Protein AF-0000000084923700 (afdb_homodimer)

Sequence (302 aa):
MARVQIDLPDKFIYSTKLQVRIGDVAAGFHMGNHMLISYLNEALLLFFREAGVIGMFGTKMNLIDADLAVIYKTEAAHGDMLRVDLGIIPSGIYGFDAFYRVTNERTGEEIAIAKMAMLFFDYEQRQISPVPEAFTVALPKIYNRAIPSTEMARVQIDLPDKFIYSTKLQVRIGDVAAGFHMGNHMLISYLNEALLLFFREAGVIGMFGTKMNLIDADLAVIYKTEAAHGDMLRVDLGIIPSGIYGFDAFYRVTNERTGEEIAIAKMAMLFFDYEQRQISPVPEAFTVALPKIYNRAIPSTE

Structure (mmCIF, N/CA/C/O backbone):
data_AF-0000000084923700-model_v1
#
loop_
_entity.id
_entity.type
_entity.pdbx_description
1 polymer 'Acyl-CoA thioesterase'
#
loop_
_atom_site.group_PDB
_atom_site.id
_atom_site.type_symbol
_atom_site.label_atom_id
_atom_site.label_alt_id
_atom_site.label_comp_id
_atom_site.label_asym_id
_atom_site.label_entity_id
_atom_site.label_seq_id
_atom_site.pdbx_PDB_ins_code
_atom_site.Cartn_x
_atom_site.Cartn_y
_atom_site.Cartn_z
_atom_site.occupancy
_atom_site.B_iso_or_equiv
_atom_site.auth_seq_id
_atom_site.auth_comp_id
_atom_site.auth_asym_id
_atom_site.auth_atom_id
_atom_site.pdbx_PDB_model_num
ATOM 1 N N . MET A 1 1 ? 2.164 3.385 18.953 1 66.19 1 MET A N 1
ATOM 2 C CA . MET A 1 1 ? 1.482 2.229 18.375 1 66.19 1 MET A CA 1
ATOM 3 C C . MET A 1 1 ? 2.475 1.303 17.688 1 66.19 1 MET A C 1
ATOM 5 O O . MET A 1 1 ? 3.547 1.739 17.266 1 66.19 1 MET A O 1
ATOM 9 N N . ALA A 1 2 ? 2.068 0.105 17.672 1 77.81 2 ALA A N 1
ATOM 10 C CA . ALA A 1 2 ? 3.068 -0.885 17.266 1 77.81 2 ALA A CA 1
ATOM 11 C C . ALA A 1 2 ? 3.457 -0.72 15.805 1 77.81 2 ALA A C 1
ATOM 13 O O . ALA A 1 2 ? 2.615 -0.387 14.969 1 77.81 2 ALA A O 1
ATOM 14 N N . ARG A 1 3 ? 4.738 -0.783 15.562 1 90.31 3 ARG A N 1
ATOM 15 C CA . ARG A 1 3 ? 5.297 -0.81 14.211 1 90.31 3 ARG A CA 1
ATOM 16 C C . ARG A 1 3 ? 4.922 -2.1 13.492 1 90.31 3 ARG A C 1
ATOM 18 O O . ARG A 1 3 ? 4.711 -3.135 14.125 1 90.31 3 ARG A O 1
ATOM 25 N N . VAL A 1 4 ? 4.805 -1.984 12.172 1 95.62 4 VAL A N 1
ATOM 26 C CA . VAL A 1 4 ? 4.535 -3.148 11.336 1 95.62 4 VAL A CA 1
ATOM 27 C C . VAL A 1 4 ? 5.68 -4.152 11.469 1 95.62 4 VAL A C 1
ATOM 29 O O . VAL A 1 4 ? 6.852 -3.771 11.469 1 95.62 4 VAL A O 1
ATOM 32 N N . GLN A 1 5 ? 5.336 -5.336 11.641 1 96 5 GLN A N 1
ATOM 33 C CA . GLN A 1 5 ? 6.312 -6.418 11.664 1 96 5 GLN A CA 1
ATOM 34 C C . GLN A 1 5 ? 6.043 -7.426 10.547 1 96 5 GLN A C 1
ATOM 36 O O . GLN A 1 5 ? 4.895 -7.816 10.32 1 96 5 GLN A O 1
ATOM 41 N N . ILE A 1 6 ? 7.086 -7.773 9.875 1 97.56 6 ILE A N 1
ATOM 42 C CA . ILE A 1 6 ? 7.004 -8.766 8.805 1 97.56 6 ILE A CA 1
ATOM 43 C C . ILE A 1 6 ? 8.117 -9.797 8.977 1 97.56 6 ILE A C 1
ATOM 45 O O . ILE A 1 6 ? 9.297 -9.453 8.977 1 97.56 6 ILE A O 1
ATOM 49 N N . ASP A 1 7 ? 7.738 -11 9.125 1 97 7 ASP A N 1
ATOM 50 C CA . ASP A 1 7 ? 8.703 -12.094 9.125 1 97 7 ASP A CA 1
ATOM 51 C C . ASP A 1 7 ? 8.805 -12.727 7.738 1 97 7 ASP A C 1
ATOM 53 O O . ASP A 1 7 ? 7.949 -13.516 7.34 1 97 7 ASP A O 1
ATOM 57 N N . LEU A 1 8 ? 9.898 -12.445 7.062 1 97.38 8 LEU A N 1
ATOM 58 C CA . LEU A 1 8 ? 10.094 -12.969 5.711 1 97.38 8 LEU A CA 1
ATOM 59 C C . LEU A 1 8 ? 10.391 -14.469 5.746 1 97.38 8 LEU A C 1
ATOM 61 O O . LEU A 1 8 ? 10.992 -14.961 6.699 1 97.38 8 LEU A O 1
ATOM 65 N N . PRO A 1 9 ? 9.984 -15.148 4.691 1 94.56 9 PRO A N 1
ATOM 66 C CA . PRO A 1 9 ? 10.359 -16.562 4.617 1 94.56 9 PRO A CA 1
ATOM 67 C C . PRO A 1 9 ? 11.852 -16.766 4.363 1 94.56 9 PRO A C 1
ATOM 69 O O . PRO A 1 9 ? 12.531 -15.844 3.898 1 94.56 9 PRO A O 1
ATOM 72 N N . ASP A 1 10 ? 12.312 -17.938 4.625 1 91.56 10 ASP A N 1
ATOM 73 C CA . ASP A 1 10 ? 13.727 -18.25 4.453 1 91.56 10 ASP A CA 1
ATOM 74 C C . ASP A 1 10 ? 14.094 -18.328 2.975 1 91.56 10 ASP A C 1
ATOM 76 O O . ASP A 1 10 ? 15.242 -18.078 2.605 1 91.56 10 ASP A O 1
ATOM 80 N N . LYS A 1 11 ? 13.07 -18.719 2.277 1 89.38 11 LYS A N 1
ATOM 81 C CA . LYS A 1 11 ? 13.352 -18.906 0.856 1 89.38 11 LYS A CA 1
ATOM 82 C C . LYS A 1 11 ? 12.352 -18.125 -0.003 1 89.38 11 LYS A C 1
ATOM 84 O O . LYS A 1 11 ? 11.164 -18.094 0.307 1 89.38 11 LYS A O 1
ATOM 89 N N . PHE A 1 12 ? 12.922 -17.562 -1.054 1 94.94 12 PHE A N 1
ATOM 90 C CA . PHE A 1 12 ? 12.117 -16.953 -2.102 1 94.94 12 PHE A CA 1
ATOM 91 C C . PHE A 1 12 ? 12.062 -17.844 -3.338 1 94.94 12 PHE A C 1
ATOM 93 O O . PHE A 1 12 ? 13.055 -18.469 -3.699 1 94.94 12 PHE A O 1
ATOM 100 N N . ILE A 1 13 ? 10.953 -17.812 -4.027 1 92.38 13 ILE A N 1
ATOM 101 C CA . ILE A 1 13 ? 10.734 -18.812 -5.07 1 92.38 13 ILE A CA 1
ATOM 102 C C . ILE A 1 13 ? 10.852 -18.156 -6.441 1 92.38 13 ILE A C 1
ATOM 104 O O . ILE A 1 13 ? 10.891 -18.844 -7.465 1 92.38 13 ILE A O 1
ATOM 108 N N . TYR A 1 14 ? 10.852 -16.953 -6.496 1 93.94 14 TYR A N 1
ATOM 109 C CA . TYR A 1 14 ? 10.883 -16.219 -7.754 1 93.94 14 TYR A CA 1
ATOM 110 C C . TYR A 1 14 ? 11.562 -14.859 -7.578 1 93.94 14 TYR A C 1
ATOM 112 O O . TYR A 1 14 ? 11.516 -14.273 -6.496 1 93.94 14 TYR A O 1
ATOM 120 N N . SER A 1 15 ? 12.219 -14.406 -8.602 1 96.88 15 SER A N 1
ATOM 121 C CA . SER A 1 15 ? 12.805 -13.07 -8.633 1 96.88 15 SER A CA 1
ATOM 122 C C . SER A 1 15 ? 12.672 -12.438 -10.016 1 96.88 15 SER A C 1
ATOM 124 O O . SER A 1 15 ? 12.766 -13.125 -11.031 1 96.88 15 SER A O 1
ATOM 126 N N . THR A 1 16 ? 12.461 -11.195 -10.023 1 97.94 16 THR A N 1
ATOM 127 C CA . THR A 1 16 ? 12.438 -10.445 -11.266 1 97.94 16 THR A CA 1
ATOM 128 C C . THR A 1 16 ? 13.023 -9.047 -11.07 1 97.94 16 THR A C 1
ATOM 130 O O . THR A 1 16 ? 13.227 -8.609 -9.938 1 97.94 16 THR A O 1
ATOM 133 N N . LYS A 1 17 ? 13.336 -8.406 -12.172 1 98.69 17 LYS A N 1
ATOM 134 C CA . LYS A 1 17 ? 13.883 -7.055 -12.133 1 98.69 17 LYS A CA 1
ATOM 135 C C . LYS A 1 17 ? 12.961 -6.07 -12.852 1 98.69 17 LYS A C 1
ATOM 137 O O . LYS A 1 17 ? 12.445 -6.367 -13.93 1 98.69 17 LYS A O 1
ATOM 142 N N . LEU A 1 18 ? 12.766 -4.957 -12.195 1 98.81 18 LEU A N 1
ATOM 143 C CA . LEU A 1 18 ? 11.906 -3.906 -12.734 1 98.81 18 LEU A CA 1
ATOM 144 C C . LEU A 1 18 ? 12.609 -2.555 -12.68 1 98.81 18 LEU A C 1
ATOM 146 O O . LEU A 1 18 ? 13.133 -2.16 -11.633 1 98.81 18 LEU A O 1
ATOM 150 N N . GLN A 1 19 ? 12.586 -1.808 -13.75 1 98.62 19 GLN A N 1
ATOM 151 C CA . GLN A 1 19 ? 13.211 -0.489 -13.805 1 98.62 19 GLN A CA 1
ATOM 152 C C . GLN A 1 19 ? 12.219 0.603 -13.406 1 98.62 19 GLN A C 1
ATOM 154 O O . GLN A 1 19 ? 11.078 0.622 -13.883 1 98.62 19 GLN A O 1
ATOM 159 N N . VAL A 1 20 ? 12.711 1.47 -12.539 1 98.75 20 VAL A N 1
ATOM 160 C CA . VAL A 1 20 ? 11.891 2.619 -12.156 1 98.75 20 VAL A CA 1
ATOM 161 C C . VAL A 1 20 ? 11.828 3.609 -13.32 1 98.75 20 VAL A C 1
ATOM 163 O O . VAL A 1 20 ? 12.852 4.121 -13.766 1 98.75 20 VAL A O 1
ATOM 166 N N . ARG A 1 21 ? 10.648 3.963 -13.742 1 97.81 21 ARG A N 1
ATOM 167 C CA . ARG A 1 21 ? 10.438 4.809 -14.914 1 97.81 21 ARG A CA 1
ATOM 168 C C . ARG A 1 21 ? 10.055 6.227 -14.5 1 97.81 21 ARG A C 1
ATOM 170 O O . ARG A 1 21 ? 9.789 6.488 -13.328 1 97.81 21 ARG A O 1
ATOM 177 N N . ILE A 1 22 ? 10.016 7.109 -15.406 1 97 22 ILE A N 1
ATOM 178 C CA . ILE A 1 22 ? 9.75 8.516 -15.125 1 97 22 ILE A CA 1
ATOM 179 C C . ILE A 1 22 ? 8.312 8.688 -14.625 1 97 22 ILE A C 1
ATOM 181 O O . ILE A 1 22 ? 8.039 9.555 -13.797 1 97 22 ILE A O 1
ATOM 185 N N . GLY A 1 23 ? 7.41 7.816 -15.055 1 95.44 23 GLY A N 1
ATOM 186 C CA . GLY A 1 23 ? 6.023 7.871 -14.609 1 95.44 23 GLY A CA 1
ATOM 187 C C . GLY A 1 23 ? 5.828 7.34 -13.195 1 95.44 23 GLY A C 1
ATOM 188 O O . GLY A 1 23 ? 4.762 7.512 -12.609 1 95.44 23 GLY A O 1
ATOM 189 N N . ASP A 1 24 ? 6.879 6.738 -12.633 1 96.44 24 ASP A N 1
ATOM 190 C CA . ASP A 1 24 ? 6.797 6.102 -11.32 1 96.44 24 ASP A CA 1
ATOM 191 C C . ASP A 1 24 ? 7.285 7.039 -10.219 1 96.44 24 ASP A C 1
ATOM 193 O O . ASP A 1 24 ? 7.266 6.684 -9.039 1 96.44 24 ASP A O 1
ATOM 197 N N . VAL A 1 25 ? 7.816 8.195 -10.617 1 95.44 25 VAL A N 1
ATOM 198 C CA . VAL A 1 25 ? 8.438 9.07 -9.625 1 95.44 25 VAL A CA 1
ATOM 199 C C . VAL A 1 25 ? 7.715 10.414 -9.602 1 95.44 25 VAL A C 1
ATOM 201 O O . VAL A 1 25 ? 6.895 10.703 -10.477 1 95.44 25 VAL A O 1
ATOM 204 N N . ALA A 1 26 ? 7.898 11.102 -8.469 1 85.75 26 ALA A N 1
ATOM 205 C CA . ALA A 1 26 ? 7.359 12.445 -8.297 1 85.75 26 ALA A CA 1
ATOM 206 C C . ALA A 1 26 ? 8.469 13.5 -8.406 1 85.75 26 ALA A C 1
ATOM 208 O O . ALA A 1 26 ? 9.539 13.227 -8.945 1 85.75 26 ALA A O 1
ATOM 209 N N . ALA A 1 27 ? 7.887 14.742 -7.961 1 79.06 27 ALA A N 1
ATOM 210 C CA . ALA A 1 27 ? 8.883 15.805 -7.863 1 79.06 27 ALA A CA 1
ATOM 211 C C . ALA A 1 27 ? 10.047 15.391 -6.977 1 79.06 27 ALA A C 1
ATOM 213 O O . ALA A 1 27 ? 9.844 14.812 -5.902 1 79.06 27 ALA A O 1
ATOM 214 N N . GLY A 1 28 ? 11.25 15.461 -7.336 1 83.38 28 GLY A N 1
ATOM 215 C CA . GLY A 1 28 ? 12.445 15.023 -6.629 1 83.38 28 GLY A CA 1
ATOM 216 C C . GLY A 1 28 ? 12.992 13.703 -7.141 1 83.38 28 GLY A C 1
ATOM 217 O O . GLY A 1 28 ? 14.055 13.258 -6.711 1 83.38 28 GLY A O 1
ATOM 218 N N . PHE A 1 29 ? 12.164 12.984 -7.926 1 88.75 29 PHE A N 1
ATOM 219 C CA . PHE A 1 29 ? 12.594 11.812 -8.688 1 88.75 29 PHE A CA 1
ATOM 220 C C . PHE A 1 29 ? 12.656 10.578 -7.789 1 88.75 29 PHE A C 1
ATOM 222 O O . PHE A 1 29 ? 13.43 9.656 -8.047 1 88.75 29 PHE A O 1
ATOM 229 N N . HIS A 1 30 ? 11.898 10.617 -6.688 1 92.94 30 HIS A N 1
ATOM 230 C CA . HIS A 1 30 ? 11.781 9.445 -5.82 1 92.94 30 HIS A CA 1
ATOM 231 C C . HIS A 1 30 ? 10.453 8.734 -6.031 1 92.94 30 HIS A C 1
ATOM 233 O O . HIS A 1 30 ? 9.422 9.383 -6.254 1 92.94 30 HIS A O 1
ATOM 239 N N . MET A 1 31 ? 10.516 7.445 -5.938 1 96.25 31 MET A N 1
ATOM 240 C CA . MET A 1 31 ? 9.328 6.621 -6.148 1 96.25 31 MET A CA 1
ATOM 241 C C . MET A 1 31 ? 8.344 6.777 -5 1 96.25 31 MET A C 1
ATOM 243 O O . MET A 1 31 ? 8.734 6.75 -3.83 1 96.25 31 MET A O 1
ATOM 247 N N . GLY A 1 32 ? 7.09 6.957 -5.348 1 94.5 32 GLY A N 1
ATOM 248 C CA . GLY A 1 32 ? 6.059 7.027 -4.324 1 94.5 32 GLY A CA 1
ATOM 249 C C . GLY A 1 32 ? 5.746 5.68 -3.699 1 94.5 32 GLY A C 1
ATOM 250 O O . GLY A 1 32 ? 5.961 4.637 -4.32 1 94.5 32 GLY A O 1
ATOM 251 N N . ASN A 1 33 ? 5.207 5.785 -2.461 1 96.69 33 ASN A N 1
ATOM 252 C CA . ASN A 1 33 ? 4.906 4.543 -1.756 1 96.69 33 ASN A CA 1
ATOM 253 C C . ASN A 1 33 ? 3.855 3.721 -2.496 1 96.69 33 ASN A C 1
ATOM 255 O O . ASN A 1 33 ? 3.908 2.49 -2.492 1 96.69 33 ASN A O 1
ATOM 259 N N . HIS A 1 34 ? 2.891 4.355 -3.133 1 97.81 34 HIS A N 1
ATOM 260 C CA . HIS A 1 34 ? 1.845 3.646 -3.861 1 97.81 34 HIS A CA 1
ATOM 261 C C . HIS A 1 34 ? 2.416 2.914 -5.07 1 97.81 34 HIS A C 1
ATOM 263 O O . HIS A 1 34 ? 1.965 1.817 -5.41 1 97.81 34 HIS A O 1
ATOM 269 N N . MET A 1 35 ? 3.426 3.514 -5.68 1 97.88 35 MET A N 1
ATOM 270 C CA . MET A 1 35 ? 4.012 2.902 -6.871 1 97.88 35 MET A CA 1
ATOM 271 C C . MET A 1 35 ? 4.746 1.615 -6.516 1 97.88 35 MET A C 1
ATOM 273 O O . MET A 1 35 ? 4.777 0.673 -7.309 1 97.88 35 MET A O 1
ATOM 277 N N . LEU A 1 36 ? 5.367 1.581 -5.32 1 98.56 36 LEU A N 1
ATOM 278 C CA . LEU A 1 36 ? 5.996 0.34 -4.883 1 98.56 36 LEU A CA 1
ATOM 279 C C . LEU A 1 36 ? 4.996 -0.812 -4.898 1 98.56 36 LEU A C 1
ATOM 281 O O . LEU A 1 36 ? 5.328 -1.922 -5.32 1 98.56 36 LEU A O 1
ATOM 285 N N . ILE A 1 37 ? 3.764 -0.585 -4.461 1 98.75 37 ILE A N 1
ATOM 286 C CA . ILE A 1 37 ? 2.74 -1.624 -4.438 1 98.75 37 ILE A CA 1
ATOM 287 C C . ILE A 1 37 ? 2.459 -2.104 -5.859 1 98.75 37 ILE A C 1
ATOM 289 O O . ILE A 1 37 ? 2.262 -3.299 -6.09 1 98.75 37 ILE A O 1
ATOM 293 N N . SER A 1 38 ? 2.449 -1.175 -6.789 1 98.25 38 SER A N 1
ATOM 294 C CA . SER A 1 38 ? 2.283 -1.549 -8.188 1 98.25 38 SER A CA 1
ATOM 295 C C . SER A 1 38 ? 3.387 -2.498 -8.641 1 98.25 38 SER A C 1
ATOM 297 O O . SER A 1 38 ? 3.135 -3.436 -9.398 1 98.25 38 SER A O 1
ATOM 299 N N . TYR A 1 39 ? 4.555 -2.25 -8.195 1 98.81 39 TYR A N 1
ATOM 300 C CA . TYR A 1 39 ? 5.68 -3.104 -8.562 1 98.81 39 TYR A CA 1
ATOM 301 C C . TYR A 1 39 ? 5.531 -4.492 -7.953 1 98.81 39 TYR A C 1
ATOM 303 O O . TYR A 1 39 ? 5.871 -5.496 -8.594 1 98.81 39 TYR A O 1
ATOM 311 N N . LEU A 1 40 ? 5.043 -4.547 -6.73 1 98.88 40 LEU A N 1
ATOM 312 C CA . LEU A 1 40 ? 4.77 -5.844 -6.121 1 98.88 40 LEU A CA 1
ATOM 313 C C . LEU A 1 40 ? 3.744 -6.625 -6.941 1 98.88 40 LEU A C 1
ATOM 315 O O . LEU A 1 40 ? 3.939 -7.809 -7.223 1 98.88 40 LEU A O 1
ATOM 319 N N . ASN A 1 41 ? 2.729 -5.922 -7.34 1 98.12 41 ASN A N 1
ATOM 320 C CA . ASN A 1 41 ? 1.703 -6.551 -8.164 1 98.12 41 ASN A CA 1
ATOM 321 C C . ASN A 1 41 ? 2.279 -7.047 -9.492 1 98.12 41 ASN A C 1
ATOM 323 O O . ASN A 1 41 ? 1.958 -8.148 -9.938 1 98.12 41 ASN A O 1
ATOM 327 N N . GLU A 1 42 ? 3.086 -6.215 -10.094 1 98.19 42 GLU A N 1
ATOM 328 C CA . GLU A 1 42 ? 3.709 -6.59 -11.359 1 98.19 42 GLU A CA 1
ATOM 329 C C . GLU A 1 42 ? 4.566 -7.844 -11.203 1 98.19 42 GLU A C 1
ATOM 331 O O . GLU A 1 42 ? 4.508 -8.75 -12.039 1 98.19 42 GLU A O 1
ATOM 336 N N . ALA A 1 43 ? 5.328 -7.918 -10.156 1 98.31 43 ALA A N 1
ATOM 337 C CA . ALA A 1 43 ? 6.168 -9.086 -9.906 1 98.31 43 ALA A CA 1
ATOM 338 C C . ALA A 1 43 ? 5.324 -10.344 -9.734 1 98.31 43 ALA A C 1
ATOM 340 O O . ALA A 1 43 ? 5.672 -11.406 -10.258 1 98.31 43 ALA A O 1
ATOM 341 N N . LEU A 1 44 ? 4.238 -10.211 -9.016 1 97.12 44 LEU A N 1
ATOM 342 C CA . LEU A 1 44 ? 3.344 -11.352 -8.82 1 97.12 44 LEU A CA 1
ATOM 343 C C . LEU A 1 44 ? 2.75 -11.812 -10.148 1 97.12 44 LEU A C 1
ATOM 345 O O . LEU A 1 44 ? 2.695 -13.008 -10.422 1 97.12 44 LEU A O 1
ATOM 349 N N . LEU A 1 45 ? 2.311 -10.898 -10.953 1 95.88 45 LEU A N 1
ATOM 350 C CA . LEU A 1 45 ? 1.738 -11.227 -12.25 1 95.88 45 LEU A CA 1
ATOM 351 C C . LEU A 1 45 ? 2.766 -11.922 -13.141 1 95.88 45 LEU A C 1
ATOM 353 O O . LEU A 1 45 ? 2.451 -12.906 -13.805 1 95.88 45 LEU A O 1
ATOM 357 N N . LEU A 1 46 ? 3.971 -11.359 -13.164 1 95.69 46 LEU A N 1
ATOM 358 C CA . LEU A 1 46 ? 5.039 -11.977 -13.945 1 95.69 46 LEU A CA 1
ATOM 359 C C . LEU A 1 46 ? 5.309 -13.398 -13.469 1 95.69 46 LEU A C 1
ATOM 361 O O . LEU A 1 46 ? 5.504 -14.305 -14.289 1 95.69 46 LEU A O 1
ATOM 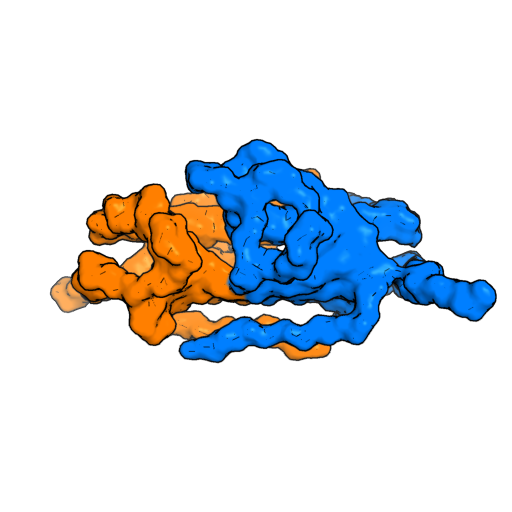365 N N . PHE A 1 47 ? 5.23 -13.555 -12.188 1 95.25 47 PHE A N 1
ATOM 366 C CA . PHE A 1 47 ? 5.383 -14.898 -11.641 1 95.25 47 PHE A CA 1
ATOM 367 C C . PHE A 1 47 ? 4.297 -15.828 -12.172 1 95.25 47 PHE A C 1
ATOM 369 O O . PHE A 1 47 ? 4.586 -16.922 -12.641 1 95.25 47 PHE A O 1
ATOM 376 N N . PHE A 1 48 ? 3.074 -15.391 -12.133 1 93.5 48 PHE A N 1
ATOM 377 C CA . PHE A 1 48 ? 1.959 -16.219 -12.586 1 93.5 48 PHE A CA 1
ATOM 378 C C . PHE A 1 48 ? 2.109 -16.562 -14.055 1 93.5 48 PHE A C 1
ATOM 380 O O . PHE A 1 48 ? 1.774 -17.672 -14.477 1 93.5 48 PHE A O 1
ATOM 387 N N . ARG A 1 49 ? 2.545 -15.648 -14.852 1 92.62 49 ARG A N 1
ATOM 388 C CA . ARG A 1 49 ? 2.766 -15.898 -16.281 1 92.62 49 ARG A CA 1
ATOM 389 C C . ARG A 1 49 ? 3.83 -16.969 -16.484 1 92.62 49 ARG A C 1
ATOM 391 O O . ARG A 1 49 ? 3.619 -17.922 -17.234 1 92.62 49 ARG A O 1
ATOM 398 N N . GLU A 1 50 ? 4.879 -16.797 -15.805 1 90.75 50 GLU A N 1
ATOM 399 C CA . GLU A 1 50 ? 5.996 -17.719 -15.977 1 90.75 5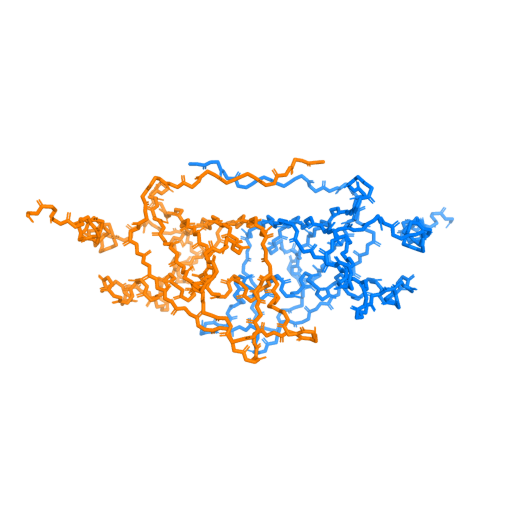0 GLU A CA 1
ATOM 400 C C . GLU A 1 50 ? 5.66 -19.109 -15.422 1 90.75 50 GLU A C 1
ATOM 402 O O . GLU A 1 50 ? 6.133 -20.125 -15.938 1 90.75 50 GLU A O 1
ATOM 407 N N . ALA A 1 51 ? 4.879 -19.125 -14.375 1 88.44 51 ALA A N 1
ATOM 408 C CA . ALA A 1 51 ? 4.469 -20.391 -13.758 1 88.44 51 ALA A CA 1
ATOM 409 C C . ALA A 1 51 ? 3.375 -21.062 -14.578 1 88.44 51 ALA A C 1
ATOM 411 O O . ALA A 1 51 ? 2.996 -22.203 -14.289 1 88.44 51 ALA A O 1
ATOM 412 N N . GLY A 1 52 ? 2.773 -20.328 -15.555 1 88.38 52 GLY A N 1
ATOM 413 C CA . GLY A 1 52 ? 1.779 -20.906 -16.438 1 88.38 52 GLY A CA 1
ATOM 414 C C . GLY A 1 52 ? 0.389 -20.953 -15.836 1 88.38 52 GLY A C 1
ATOM 415 O O . GLY A 1 52 ? -0.436 -21.781 -16.234 1 88.38 52 GLY A O 1
ATOM 416 N N . VAL A 1 53 ? 0.186 -20.109 -14.844 1 89.88 53 VAL A N 1
ATOM 417 C CA . VAL A 1 53 ? -1.11 -20.188 -14.18 1 89.88 53 VAL A CA 1
ATOM 418 C C . VAL A 1 53 ? -1.895 -18.891 -14.438 1 89.88 53 VAL A C 1
ATOM 420 O O . VAL A 1 53 ? -3.008 -18.734 -13.938 1 89.88 53 VAL A O 1
ATOM 423 N N . ILE A 1 54 ? -1.395 -18.047 -15.219 1 89.62 54 ILE A N 1
ATOM 424 C CA . ILE A 1 54 ? -2.006 -16.734 -15.461 1 89.62 54 ILE A CA 1
ATOM 425 C C . ILE A 1 54 ? -3.385 -16.938 -16.094 1 89.62 54 ILE A C 1
ATOM 427 O O . ILE A 1 54 ? -4.289 -16.125 -15.875 1 89.62 54 ILE A O 1
ATOM 431 N N . GLY A 1 55 ? -3.611 -17.984 -16.781 1 88.75 55 GLY A N 1
ATOM 432 C CA . GLY A 1 55 ? -4.863 -18.266 -17.469 1 88.75 55 GLY A CA 1
ATOM 433 C C . GLY A 1 55 ? -6.02 -18.531 -16.516 1 88.75 55 GLY A C 1
ATOM 434 O O . GLY A 1 55 ? -7.184 -18.484 -16.922 1 88.75 55 GLY A O 1
ATOM 435 N N . MET A 1 56 ? -5.734 -18.797 -15.281 1 87 56 MET A N 1
ATOM 436 C CA . MET A 1 56 ? -6.781 -19.047 -14.297 1 87 56 MET A CA 1
ATOM 437 C C . MET A 1 56 ? -7.496 -17.766 -13.906 1 87 56 MET A C 1
ATOM 439 O O . MET A 1 56 ? -8.602 -17.812 -13.367 1 87 56 MET A O 1
ATOM 443 N N . PHE A 1 57 ? -6.793 -16.688 -14.148 1 87.44 57 PHE A N 1
ATOM 444 C CA . PHE A 1 57 ? -7.344 -15.398 -13.75 1 87.44 57 PHE A CA 1
ATOM 445 C C . PHE A 1 57 ? -8.078 -14.742 -14.906 1 87.44 57 PHE A C 1
ATOM 447 O O . PHE A 1 57 ? -7.625 -14.805 -16.047 1 87.44 57 PHE A O 1
ATOM 454 N N . GLY A 1 58 ? -9.328 -14.227 -14.594 1 82.94 58 GLY A N 1
ATOM 455 C CA . GLY A 1 58 ? -10.141 -13.578 -15.609 1 82.94 58 GLY A CA 1
ATOM 456 C C . GLY A 1 58 ? -11.406 -12.953 -15.062 1 82.94 58 GLY A C 1
ATOM 457 O O . GLY A 1 58 ? -11.398 -12.398 -13.953 1 82.94 58 GLY A O 1
ATOM 458 N N . THR A 1 59 ? -12.445 -13.008 -15.859 1 76.88 59 THR A N 1
ATOM 459 C CA . THR A 1 59 ? -13.688 -12.328 -15.5 1 76.88 59 THR A CA 1
ATOM 460 C C . THR A 1 59 ? -14.414 -13.086 -14.398 1 76.88 59 THR A C 1
ATOM 462 O O . THR A 1 59 ? -15.117 -12.484 -13.586 1 76.88 59 THR A O 1
ATOM 465 N N . LYS A 1 60 ? -14.195 -14.336 -14.312 1 82.12 60 LYS A N 1
ATOM 466 C CA . LYS A 1 60 ? -14.938 -15.141 -13.344 1 82.12 60 LYS A CA 1
ATOM 467 C C . LYS A 1 60 ? -14.141 -15.305 -12.047 1 82.12 60 LYS A C 1
ATOM 469 O O . LYS A 1 60 ? -14.695 -15.164 -10.953 1 82.12 60 LYS A O 1
ATOM 474 N N . MET A 1 61 ? -12.836 -15.641 -12.164 1 86.75 61 MET A N 1
ATOM 475 C CA . MET A 1 61 ? -11.977 -15.898 -11.016 1 86.75 61 MET A CA 1
ATOM 476 C C . MET A 1 61 ? -10.766 -14.977 -11.023 1 86.75 61 MET A C 1
ATOM 478 O O . MET A 1 61 ? -10.055 -14.891 -12.031 1 86.75 61 MET A O 1
ATOM 482 N N . ASN A 1 62 ? -10.641 -14.273 -9.93 1 91.88 62 ASN A N 1
ATOM 483 C CA . ASN A 1 62 ? -9.461 -13.43 -9.734 1 91.88 62 ASN A CA 1
ATOM 484 C C . ASN A 1 62 ? -9.016 -13.43 -8.281 1 91.88 62 ASN A C 1
ATOM 486 O O . ASN A 1 62 ? -9.508 -14.219 -7.469 1 91.88 62 ASN A O 1
ATOM 490 N N . LEU A 1 63 ? -7.961 -12.742 -8.055 1 94.44 63 LEU A N 1
ATOM 491 C CA . LEU A 1 63 ? -7.465 -12.531 -6.695 1 94.44 63 LEU A CA 1
ATOM 492 C C . LEU A 1 63 ? -7.902 -11.172 -6.164 1 94.44 63 LEU A C 1
ATOM 494 O O . LEU A 1 63 ? -7.945 -10.188 -6.91 1 94.44 63 LEU A O 1
ATOM 498 N N . ILE A 1 64 ? -8.195 -11.156 -4.891 1 95.25 64 ILE A N 1
ATOM 499 C CA . ILE A 1 64 ? -8.406 -9.898 -4.188 1 95.25 64 ILE A CA 1
ATOM 500 C C . ILE A 1 64 ? -7.438 -9.789 -3.016 1 95.25 64 ILE A C 1
ATOM 502 O O . ILE A 1 64 ? -6.957 -10.805 -2.504 1 95.25 64 ILE A O 1
ATOM 506 N N . ASP A 1 65 ? -7.156 -8.57 -2.674 1 96.75 65 ASP A N 1
ATOM 507 C CA . ASP A 1 65 ? -6.262 -8.297 -1.552 1 96.75 65 ASP A CA 1
ATOM 508 C C . ASP A 1 65 ? -7.035 -8.203 -0.24 1 96.75 65 ASP A C 1
ATOM 510 O O . ASP A 1 65 ? -8 -7.445 -0.136 1 96.75 65 ASP A O 1
ATOM 514 N N . ALA A 1 66 ? -6.641 -9.016 0.724 1 97.81 66 ALA A N 1
ATOM 515 C CA . ALA A 1 66 ? -7.262 -8.938 2.045 1 97.81 66 ALA A CA 1
ATOM 516 C C . ALA A 1 66 ? -6.559 -7.898 2.916 1 97.81 66 ALA A C 1
ATOM 518 O O . ALA A 1 66 ? -7.211 -7.086 3.572 1 97.81 66 ALA A O 1
ATOM 519 N N . ASP A 1 67 ? -5.289 -7.988 2.939 1 98.5 67 ASP A N 1
ATOM 520 C CA . ASP A 1 67 ? -4.531 -6.988 3.689 1 98.5 67 ASP A CA 1
ATOM 521 C C . ASP A 1 67 ? -3.111 -6.859 3.146 1 98.5 67 ASP A C 1
ATOM 523 O O . ASP A 1 67 ? -2.686 -7.656 2.309 1 98.5 67 ASP A O 1
ATOM 527 N N . LEU A 1 68 ? -2.453 -5.82 3.543 1 98.75 68 LEU A N 1
ATOM 528 C CA . LEU A 1 68 ? -1.13 -5.438 3.061 1 98.75 68 LEU A CA 1
ATOM 529 C C . LEU A 1 68 ? -0.301 -4.82 4.18 1 98.75 68 LEU A C 1
ATOM 531 O O . LEU A 1 68 ? -0.797 -3.979 4.934 1 98.75 68 LEU A O 1
ATOM 535 N N . ALA A 1 69 ? 0.907 -5.293 4.328 1 98.81 69 ALA A N 1
ATOM 536 C CA . ALA A 1 69 ? 1.903 -4.688 5.207 1 98.81 69 ALA A CA 1
ATOM 537 C C . ALA A 1 69 ? 3.197 -4.395 4.453 1 98.81 69 ALA A C 1
ATOM 539 O O . ALA A 1 69 ? 3.693 -5.242 3.707 1 98.81 69 ALA A O 1
ATOM 540 N N . VAL A 1 70 ? 3.689 -3.227 4.645 1 98.81 70 VAL A N 1
ATOM 541 C CA . VAL A 1 70 ? 4.938 -2.826 4.004 1 98.81 70 VAL A CA 1
ATOM 542 C C . VAL A 1 70 ? 5.844 -2.137 5.023 1 98.81 70 VAL A C 1
ATOM 544 O O . VAL A 1 70 ? 5.379 -1.318 5.82 1 98.81 70 VAL A O 1
ATOM 547 N N . ILE A 1 71 ? 7.086 -2.473 5.027 1 98.81 71 ILE A N 1
ATOM 548 C CA . ILE A 1 71 ? 8.125 -1.698 5.691 1 98.81 71 ILE A CA 1
ATOM 549 C C . ILE A 1 71 ? 9.055 -1.076 4.648 1 98.81 71 ILE A C 1
ATOM 551 O O . ILE A 1 71 ? 9.727 -1.79 3.902 1 98.81 71 ILE A O 1
ATOM 555 N N . TYR A 1 72 ? 9 0.21 4.605 1 98.5 72 TYR A N 1
ATOM 556 C CA . TYR A 1 72 ? 9.891 0.937 3.707 1 98.5 72 TYR A CA 1
ATOM 557 C C . TYR A 1 72 ? 11.242 1.189 4.363 1 98.5 72 TYR A C 1
ATOM 559 O O . TYR A 1 72 ? 11.305 1.656 5.504 1 98.5 72 TYR A O 1
ATOM 567 N N . LYS A 1 73 ? 12.281 0.908 3.617 1 98.06 73 LYS A N 1
ATOM 568 C CA . LYS A 1 73 ? 13.617 0.988 4.211 1 98.06 73 LYS A CA 1
ATOM 569 C C . LYS A 1 73 ? 14.414 2.137 3.607 1 98.06 73 LYS A C 1
ATOM 571 O O . LYS A 1 73 ? 14.953 2.977 4.336 1 98.06 73 LYS A O 1
ATOM 576 N N . THR A 1 74 ? 14.578 2.113 2.322 1 96.5 74 THR A N 1
ATOM 577 C CA . THR A 1 74 ? 15.297 3.164 1.605 1 96.5 74 THR A CA 1
ATOM 578 C C . THR A 1 74 ? 14.523 3.586 0.356 1 96.5 74 THR A C 1
ATOM 580 O O . THR A 1 74 ? 13.516 2.973 0.002 1 96.5 74 THR A O 1
ATOM 583 N N . GLU A 1 75 ? 14.906 4.691 -0.23 1 94.31 75 GLU A N 1
ATOM 584 C CA . GLU A 1 75 ? 14.195 5.25 -1.378 1 94.31 75 GLU A CA 1
ATOM 585 C C . GLU A 1 75 ? 14.664 4.605 -2.682 1 94.31 75 GLU A C 1
ATOM 587 O O . GLU A 1 75 ? 15.781 4.094 -2.762 1 94.31 75 GLU A O 1
ATOM 592 N N . ALA A 1 76 ? 13.797 4.531 -3.623 1 97.25 76 ALA A N 1
ATOM 593 C CA . ALA A 1 76 ? 14.125 4.219 -5.012 1 97.25 76 ALA A CA 1
ATOM 594 C C . ALA A 1 76 ? 13.945 5.441 -5.906 1 97.25 76 ALA A C 1
ATOM 596 O O . ALA A 1 76 ? 13.008 6.223 -5.719 1 97.25 76 ALA A O 1
ATOM 597 N N . ALA A 1 77 ? 14.875 5.594 -6.844 1 96.69 77 ALA A N 1
ATOM 598 C CA . ALA A 1 77 ? 14.852 6.77 -7.715 1 96.69 77 ALA A CA 1
ATOM 599 C C . ALA A 1 77 ? 14.703 6.363 -9.18 1 96.69 77 ALA A C 1
ATOM 601 O O . ALA A 1 77 ? 14.875 5.191 -9.523 1 96.69 77 ALA A O 1
ATOM 602 N N . HIS A 1 78 ? 14.359 7.367 -9.977 1 97.88 78 HIS A N 1
ATOM 603 C CA . HIS A 1 78 ? 14.289 7.145 -11.414 1 97.88 78 HIS A CA 1
ATOM 604 C C . HIS A 1 78 ? 15.547 6.461 -11.93 1 97.88 78 HIS A C 1
ATOM 606 O O . HIS A 1 78 ? 16.656 6.836 -11.555 1 97.88 78 HIS A O 1
ATOM 612 N N . GLY A 1 79 ? 15.305 5.441 -12.773 1 97.88 79 GLY A N 1
ATOM 613 C CA . GLY A 1 79 ? 16.422 4.762 -13.414 1 97.88 79 GLY A CA 1
ATOM 614 C C . GLY A 1 79 ? 16.953 3.594 -12.602 1 97.88 79 GLY A C 1
ATOM 615 O O . GLY A 1 79 ? 17.688 2.754 -13.125 1 97.88 79 GLY A O 1
ATOM 616 N N . ASP A 1 80 ? 16.594 3.527 -11.297 1 98.5 80 ASP A N 1
ATOM 617 C CA . ASP A 1 80 ? 17.031 2.396 -10.492 1 98.5 80 ASP A CA 1
ATOM 618 C C . ASP A 1 80 ? 16.484 1.081 -11.039 1 98.5 80 ASP A C 1
ATOM 620 O O . ASP A 1 80 ? 15.328 1.018 -11.484 1 98.5 80 ASP A O 1
ATOM 624 N N . MET A 1 81 ? 17.312 0.108 -11.078 1 98.81 81 MET A N 1
ATOM 625 C CA . MET A 1 81 ? 16.859 -1.269 -11.289 1 98.81 81 MET A CA 1
ATOM 626 C C . MET A 1 81 ? 16.562 -1.948 -9.961 1 98.81 81 MET A C 1
ATOM 628 O O . MET A 1 81 ? 17.453 -2.09 -9.109 1 98.81 81 MET A O 1
ATOM 632 N N . LEU A 1 82 ? 15.297 -2.395 -9.812 1 98.88 82 LEU A N 1
ATOM 633 C CA . LEU A 1 82 ? 14.883 -3.031 -8.57 1 98.88 82 LEU A CA 1
ATOM 634 C C . LEU A 1 82 ? 14.711 -4.535 -8.758 1 98.88 82 LEU A C 1
ATOM 636 O O . LEU A 1 82 ? 14.039 -4.977 -9.695 1 98.88 82 LEU A O 1
ATOM 640 N N . ARG A 1 83 ? 15.344 -5.273 -7.883 1 98.88 83 ARG A N 1
ATOM 641 C CA . ARG A 1 83 ? 15.07 -6.703 -7.793 1 98.88 83 ARG A CA 1
ATOM 642 C C . ARG A 1 83 ? 13.93 -6.98 -6.812 1 98.88 83 ARG A C 1
ATOM 644 O O . ARG A 1 83 ? 13.961 -6.508 -5.672 1 98.88 83 ARG A O 1
ATOM 651 N N . VAL A 1 84 ? 12.953 -7.715 -7.266 1 98.88 84 VAL A N 1
ATOM 652 C CA . VAL A 1 84 ? 11.836 -8.117 -6.414 1 98.88 84 VAL A CA 1
ATOM 653 C C . VAL A 1 84 ? 11.859 -9.633 -6.215 1 98.88 84 VAL A C 1
ATOM 655 O O . VAL A 1 84 ? 11.633 -10.391 -7.156 1 98.88 84 VAL A O 1
ATOM 658 N N . ASP A 1 85 ? 12.133 -10.023 -4.949 1 98.56 85 ASP A N 1
ATOM 659 C CA . ASP A 1 85 ? 12.055 -11.43 -4.566 1 98.56 85 ASP A CA 1
ATOM 660 C C . ASP A 1 85 ? 10.68 -11.766 -3.986 1 98.56 85 ASP A C 1
ATOM 662 O O . ASP A 1 85 ? 10.148 -11.008 -3.17 1 98.56 85 ASP A O 1
ATOM 666 N N . LEU A 1 86 ? 10.219 -12.938 -4.477 1 97.75 86 LEU A N 1
ATOM 667 C CA . LEU A 1 86 ? 8.859 -13.312 -4.133 1 97.75 86 LEU A CA 1
ATOM 668 C C . LEU A 1 86 ? 8.828 -14.672 -3.43 1 97.75 86 LEU A C 1
ATOM 670 O O . LEU A 1 86 ? 9.43 -15.633 -3.912 1 97.75 86 LEU A O 1
ATOM 674 N N . GLY A 1 87 ? 8.25 -14.656 -2.219 1 95.75 87 GLY A N 1
ATOM 675 C CA . GLY A 1 87 ? 7.84 -15.883 -1.555 1 95.75 87 GLY A CA 1
ATOM 676 C C . GLY A 1 87 ? 6.332 -16.031 -1.451 1 95.75 87 GLY A C 1
ATOM 677 O O . GLY A 1 87 ? 5.621 -15.047 -1.249 1 95.75 87 GLY A O 1
ATOM 678 N N . ILE A 1 88 ? 5.898 -17.281 -1.59 1 94.62 88 ILE A N 1
ATOM 679 C CA . ILE A 1 88 ? 4.473 -17.547 -1.479 1 94.62 88 ILE A CA 1
ATOM 680 C C . ILE A 1 88 ? 4.23 -18.641 -0.441 1 94.62 88 ILE A C 1
ATOM 682 O O . ILE A 1 88 ? 4.844 -19.703 -0.502 1 94.62 88 ILE A O 1
ATOM 686 N N . ILE A 1 89 ? 3.359 -18.359 0.494 1 92.56 89 ILE A N 1
ATOM 687 C CA . ILE A 1 89 ? 2.98 -19.328 1.518 1 92.56 89 ILE A CA 1
ATOM 688 C C . ILE A 1 89 ? 1.464 -19.5 1.526 1 92.56 89 ILE A C 1
ATOM 690 O O . ILE A 1 89 ? 0.724 -18.547 1.78 1 92.56 89 ILE A O 1
ATOM 694 N N . PRO A 1 90 ? 1.012 -20.75 1.256 1 91.06 90 PRO A N 1
ATOM 695 C CA . PRO A 1 90 ? -0.431 -20.969 1.376 1 91.06 90 PRO A CA 1
ATOM 696 C C . PRO A 1 90 ? -0.978 -20.562 2.744 1 91.06 90 PRO A C 1
ATOM 698 O O . PRO A 1 90 ? -0.33 -20.812 3.768 1 91.06 90 PRO A O 1
ATOM 701 N N . SER A 1 91 ? -2.055 -19.828 2.674 1 91.69 91 SER A N 1
ATOM 702 C CA . SER A 1 91 ? -2.672 -19.359 3.906 1 91.69 91 SER A CA 1
ATOM 703 C C . SER A 1 91 ? -4.137 -19.766 3.99 1 91.69 91 SER A C 1
ATOM 705 O O . SER A 1 91 ? -5.035 -18.938 3.828 1 91.69 91 SER A O 1
ATOM 707 N N . GLY A 1 92 ? -4.434 -21.047 4.281 1 89.81 92 GLY A N 1
ATOM 708 C CA . GLY A 1 92 ? -5.777 -21.594 4.363 1 89.81 92 GLY A CA 1
ATOM 709 C C . GLY A 1 92 ? -6.277 -22.141 3.039 1 89.81 92 GLY A C 1
ATOM 710 O O . GLY A 1 92 ? -5.488 -22.406 2.129 1 89.81 92 GLY A O 1
ATOM 711 N N . ILE A 1 93 ? -7.617 -22.281 2.906 1 94.38 93 ILE A N 1
ATOM 712 C CA . ILE A 1 93 ? -8.188 -22.938 1.738 1 94.38 93 ILE A CA 1
ATOM 713 C C . ILE A 1 93 ? -8.609 -21.891 0.706 1 94.38 93 ILE A C 1
ATOM 715 O O . ILE A 1 93 ? -8.992 -22.25 -0.414 1 94.38 93 ILE A O 1
ATOM 719 N N . TYR A 1 94 ? -8.477 -20.609 1.04 1 96.38 94 TYR A N 1
ATOM 720 C CA . TYR A 1 94 ? -9.047 -19.609 0.142 1 96.38 94 TYR A CA 1
ATOM 721 C C . TYR A 1 94 ? -7.945 -18.766 -0.504 1 96.38 94 TYR A C 1
ATOM 723 O O . TYR A 1 94 ? -8.203 -18.016 -1.441 1 96.38 94 TYR A O 1
ATOM 731 N N . GLY A 1 95 ? -6.711 -18.891 0.061 1 95.62 95 GLY A N 1
ATOM 732 C CA . GLY A 1 95 ? -5.754 -17.938 -0.499 1 95.62 95 GLY A CA 1
ATOM 733 C C . GLY A 1 95 ? -4.32 -18.234 -0.106 1 95.62 95 GLY A C 1
ATOM 734 O O . GLY A 1 95 ? -3.961 -19.391 0.122 1 95.62 95 GLY A O 1
ATOM 735 N N . PHE A 1 96 ? -3.434 -17.234 -0.161 1 94.62 96 PHE A N 1
ATOM 736 C CA . PHE A 1 96 ? -2.012 -17.328 0.155 1 94.62 96 PHE A CA 1
ATOM 737 C C . PHE A 1 96 ? -1.469 -15.969 0.58 1 94.62 96 PHE A C 1
ATOM 739 O O . PHE A 1 96 ? -2.105 -14.938 0.346 1 94.62 96 PHE A O 1
ATOM 746 N N . ASP A 1 97 ? -0.335 -16.047 1.269 1 96.88 97 ASP A N 1
ATOM 747 C CA . ASP A 1 97 ? 0.438 -14.844 1.559 1 96.88 97 ASP A CA 1
ATOM 748 C C . ASP A 1 97 ? 1.628 -14.711 0.61 1 96.88 97 ASP A C 1
ATOM 750 O O . ASP A 1 97 ? 2.406 -15.656 0.451 1 96.88 97 ASP A O 1
ATOM 754 N N . ALA A 1 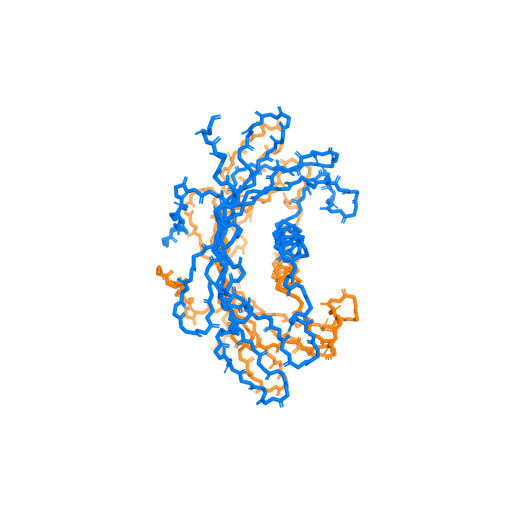98 ? 1.658 -13.602 -0.027 1 97.38 98 ALA A N 1
ATOM 755 C CA . ALA A 1 98 ? 2.828 -13.258 -0.832 1 97.38 98 ALA A CA 1
ATOM 756 C C . ALA A 1 98 ? 3.795 -12.375 -0.049 1 97.38 98 ALA A C 1
ATOM 758 O O . ALA A 1 98 ? 3.391 -11.367 0.53 1 97.38 98 ALA A O 1
ATOM 759 N N . PHE A 1 99 ? 5.031 -12.766 -0.029 1 98.44 99 PHE A N 1
ATOM 760 C CA . PHE A 1 99 ? 6.098 -12.016 0.622 1 98.44 99 PHE A CA 1
ATOM 761 C C . PHE A 1 99 ? 7.059 -11.438 -0.409 1 98.44 99 PHE A C 1
ATOM 763 O O . PHE A 1 99 ? 7.391 -12.102 -1.394 1 98.44 99 PHE A O 1
ATOM 770 N N . TYR A 1 100 ? 7.473 -10.242 -0.093 1 98.88 100 TYR A N 1
ATOM 771 C CA . TYR A 1 100 ? 8.352 -9.57 -1.043 1 98.88 100 TYR A CA 1
ATOM 772 C C . TYR A 1 100 ? 9.57 -8.977 -0.337 1 98.88 100 TYR A C 1
ATOM 774 O O . TYR A 1 100 ? 9.445 -8.43 0.76 1 98.88 100 TYR A O 1
ATOM 782 N N . ARG A 1 101 ? 10.664 -9.086 -0.949 1 98.88 101 ARG A N 1
ATOM 783 C CA . ARG A 1 101 ? 11.844 -8.266 -0.676 1 98.88 101 ARG A CA 1
ATOM 784 C C . ARG A 1 101 ? 12.258 -7.473 -1.909 1 98.88 101 ARG A C 1
ATOM 786 O O . ARG A 1 101 ? 12.5 -8.047 -2.975 1 98.88 101 ARG A O 1
ATOM 793 N N . VAL A 1 102 ? 12.289 -6.207 -1.793 1 98.94 102 VAL A N 1
ATOM 794 C CA . VAL A 1 102 ? 12.688 -5.332 -2.891 1 98.94 102 VAL A CA 1
ATOM 795 C C . VAL A 1 102 ? 14.062 -4.738 -2.609 1 98.94 102 VAL A C 1
ATOM 797 O O . VAL A 1 102 ? 14.273 -4.109 -1.571 1 98.94 102 VAL A O 1
ATOM 800 N N . THR A 1 103 ? 14.961 -4.902 -3.516 1 98.88 103 THR A N 1
ATOM 801 C CA . THR A 1 103 ? 16.328 -4.434 -3.346 1 98.88 103 THR A CA 1
ATOM 802 C C . THR A 1 103 ? 16.781 -3.637 -4.566 1 98.88 103 THR A C 1
ATOM 804 O O . THR A 1 103 ? 16.375 -3.926 -5.691 1 98.88 103 THR A O 1
ATOM 807 N N . ASN A 1 104 ? 17.547 -2.627 -4.316 1 98.81 104 ASN A N 1
ATOM 808 C CA . ASN A 1 104 ? 18.25 -1.976 -5.418 1 98.81 104 ASN A CA 1
ATOM 809 C C . ASN A 1 104 ? 19.328 -2.877 -6.004 1 98.81 104 ASN A C 1
ATOM 811 O O . ASN A 1 104 ? 20.266 -3.266 -5.309 1 98.81 104 ASN A O 1
ATOM 815 N N . GLU A 1 105 ? 19.188 -3.184 -7.211 1 98.25 105 GLU A N 1
ATOM 816 C CA . GLU A 1 105 ? 20.062 -4.16 -7.84 1 98.25 105 GLU A CA 1
ATOM 817 C C . GLU A 1 105 ? 21.516 -3.68 -7.824 1 98.25 105 GLU A C 1
ATOM 819 O O . GLU A 1 105 ? 22.438 -4.477 -7.625 1 98.25 105 GLU A O 1
ATOM 824 N N . ARG A 1 106 ? 21.703 -2.432 -8.016 1 97.75 106 ARG A N 1
ATOM 825 C CA . ARG A 1 106 ? 23.047 -1.872 -8.125 1 97.75 106 ARG A CA 1
ATOM 826 C C . ARG A 1 106 ? 23.719 -1.784 -6.754 1 97.75 106 ARG A C 1
ATOM 828 O O . ARG A 1 106 ? 24.859 -2.207 -6.586 1 97.75 106 ARG A O 1
ATOM 835 N N . THR A 1 107 ? 23.062 -1.307 -5.703 1 97.5 107 THR A N 1
ATOM 836 C CA . THR A 1 107 ? 23.672 -1.008 -4.414 1 97.5 107 THR A CA 1
ATOM 837 C C . THR A 1 107 ? 23.484 -2.172 -3.447 1 97.5 107 THR A C 1
ATOM 839 O O . THR A 1 107 ? 24.188 -2.266 -2.439 1 97.5 107 THR A O 1
ATOM 842 N N . GLY A 1 108 ? 22.516 -3.004 -3.701 1 97.94 108 GLY A N 1
ATOM 843 C CA . GLY A 1 108 ? 22.188 -4.086 -2.785 1 97.94 108 GLY A CA 1
ATOM 844 C C . GLY A 1 108 ? 21.344 -3.631 -1.608 1 97.94 108 GLY A C 1
ATOM 845 O O . GLY A 1 108 ? 20.922 -4.449 -0.786 1 97.94 108 GLY A O 1
ATOM 846 N N . GLU A 1 109 ? 21 -2.4 -1.545 1 98.12 109 GLU A N 1
ATOM 847 C CA . GLU A 1 109 ? 20.219 -1.869 -0.431 1 98.12 109 GLU A CA 1
ATOM 848 C C . GLU A 1 109 ? 18.766 -2.332 -0.506 1 98.12 109 GLU A C 1
ATOM 850 O O . GLU A 1 109 ? 18.172 -2.365 -1.587 1 98.12 109 GLU A O 1
ATOM 855 N N . GLU A 1 110 ? 18.266 -2.725 0.658 1 98.69 110 GLU A N 1
ATOM 856 C CA . GLU A 1 110 ? 16.844 -3.041 0.724 1 98.69 110 GLU A CA 1
ATOM 857 C C . GLU A 1 110 ? 15.992 -1.78 0.602 1 98.69 110 GLU A C 1
ATOM 859 O O . GLU A 1 110 ? 16.219 -0.805 1.324 1 98.69 110 GLU A O 1
ATOM 864 N N . ILE A 1 111 ? 15.109 -1.809 -0.341 1 98.75 111 ILE A N 1
ATOM 865 C CA . ILE A 1 111 ? 14.172 -0.709 -0.547 1 98.75 111 ILE A CA 1
ATOM 866 C C . ILE A 1 111 ? 12.945 -0.901 0.344 1 98.75 111 ILE A C 1
ATOM 868 O O . ILE A 1 111 ? 12.477 0.048 0.977 1 98.75 111 ILE A O 1
ATOM 872 N N . ALA A 1 112 ? 12.477 -2.113 0.429 1 98.88 112 ALA A N 1
ATOM 873 C CA . ALA A 1 112 ? 11.297 -2.428 1.226 1 98.88 112 ALA A CA 1
ATOM 874 C C . ALA A 1 112 ? 11.125 -3.938 1.377 1 98.88 112 ALA A C 1
ATOM 876 O O . ALA A 1 112 ? 11.672 -4.715 0.594 1 98.88 112 ALA A O 1
ATOM 877 N N . ILE A 1 113 ? 10.359 -4.332 2.4 1 98.88 113 ILE A N 1
ATOM 878 C CA . ILE A 1 113 ? 9.773 -5.664 2.49 1 98.88 113 ILE A CA 1
ATOM 879 C C . ILE A 1 113 ? 8.258 -5.547 2.656 1 98.88 113 ILE A C 1
ATOM 881 O O . ILE A 1 113 ? 7.758 -4.531 3.146 1 98.88 113 ILE A O 1
ATOM 885 N N . ALA A 1 114 ? 7.602 -6.566 2.211 1 98.88 114 ALA A N 1
ATOM 886 C CA . ALA A 1 114 ? 6.145 -6.477 2.23 1 98.88 114 ALA A CA 1
ATOM 887 C C . ALA A 1 114 ? 5.512 -7.863 2.332 1 98.88 114 ALA A C 1
ATOM 889 O O . ALA A 1 114 ? 6.137 -8.867 1.988 1 98.88 114 ALA A O 1
ATOM 890 N N . LYS A 1 115 ? 4.352 -7.898 2.844 1 98.81 115 LYS A N 1
ATOM 891 C CA . LYS A 1 115 ? 3.467 -9.062 2.861 1 98.81 115 LYS A CA 1
ATOM 892 C C . LYS A 1 115 ? 2.064 -8.695 2.387 1 98.81 115 LYS A C 1
ATOM 894 O O . LYS A 1 115 ? 1.485 -7.707 2.848 1 98.81 115 LYS A O 1
ATOM 899 N N . MET A 1 116 ? 1.601 -9.391 1.474 1 98.5 116 MET A N 1
ATOM 900 C CA . MET A 1 116 ? 0.257 -9.219 0.928 1 98.5 116 MET A CA 1
ATOM 901 C C . MET A 1 116 ? -0.559 -10.492 1.07 1 98.5 116 MET A C 1
ATOM 903 O O . MET A 1 116 ? -0.138 -11.562 0.612 1 98.5 116 MET A O 1
ATOM 907 N N . ALA A 1 117 ? -1.704 -10.398 1.726 1 98.06 117 ALA A N 1
ATOM 908 C CA . ALA A 1 117 ? -2.615 -11.539 1.823 1 98.06 117 ALA A CA 1
ATOM 909 C C . ALA A 1 117 ? -3.613 -11.539 0.67 1 98.06 117 ALA A C 1
ATOM 911 O O . ALA A 1 117 ? -4.395 -10.602 0.514 1 98.06 117 ALA A O 1
ATOM 912 N N . MET A 1 118 ? -3.635 -12.633 -0.06 1 97.31 118 MET A N 1
ATOM 913 C CA . MET A 1 118 ? -4.434 -12.742 -1.276 1 97.31 118 MET A CA 1
ATOM 914 C C . MET A 1 118 ? -5.48 -13.844 -1.142 1 97.31 118 MET A C 1
ATOM 916 O O . MET A 1 118 ? -5.195 -14.914 -0.607 1 97.31 118 MET A O 1
ATOM 920 N N . LEU A 1 119 ? -6.645 -13.5 -1.635 1 97.06 119 LEU A N 1
ATOM 921 C CA . LEU A 1 119 ? -7.738 -14.469 -1.643 1 97.06 119 LEU A CA 1
ATOM 922 C C . LEU A 1 119 ? -8.258 -14.688 -3.059 1 97.06 119 LEU A C 1
ATOM 924 O O . LEU A 1 119 ? -8.367 -13.734 -3.84 1 97.06 119 LEU A O 1
ATOM 928 N N . PHE A 1 120 ? -8.633 -15.922 -3.297 1 96.19 120 PHE A N 1
ATOM 929 C CA . PHE A 1 120 ? -9.32 -16.203 -4.551 1 96.19 120 PHE A CA 1
ATOM 930 C C . PHE A 1 120 ? -10.789 -15.789 -4.473 1 96.19 120 PHE A C 1
ATOM 932 O O . PHE A 1 120 ? -11.453 -16.031 -3.463 1 96.19 120 PHE A O 1
ATOM 939 N N . PHE A 1 121 ? -11.227 -15.164 -5.508 1 95.62 121 PHE A N 1
ATOM 940 C CA . PHE A 1 121 ? -12.555 -14.57 -5.516 1 95.62 121 PHE A CA 1
ATOM 941 C C . PHE A 1 121 ? -13.289 -14.914 -6.809 1 95.62 121 PHE A C 1
ATOM 943 O O . PHE A 1 121 ? -12.742 -14.773 -7.898 1 95.62 121 PHE A O 1
ATOM 950 N N . ASP A 1 122 ? -14.539 -15.406 -6.652 1 93.56 122 ASP A N 1
ATOM 951 C CA . ASP A 1 122 ? -15.453 -15.656 -7.77 1 93.56 122 ASP A CA 1
ATOM 952 C C . ASP A 1 122 ? -16.328 -14.43 -8.047 1 93.56 122 ASP A C 1
ATOM 954 O O . ASP A 1 122 ? -17.297 -14.188 -7.336 1 93.56 122 ASP A O 1
ATOM 958 N N . TYR A 1 123 ? -16.016 -13.711 -9.102 1 87.75 123 TYR A N 1
ATOM 959 C CA . TYR A 1 123 ? -16.719 -12.461 -9.383 1 87.75 123 TYR A CA 1
ATOM 960 C C . TYR A 1 123 ? -18.125 -12.719 -9.891 1 87.75 123 TYR A C 1
ATOM 962 O O . TYR A 1 123 ? -18.984 -11.836 -9.82 1 87.75 123 TYR A O 1
ATOM 970 N N . GLU A 1 124 ? -18.344 -13.875 -10.438 1 88.81 124 GLU A N 1
ATOM 971 C CA . GLU A 1 124 ? -19.703 -14.242 -10.836 1 88.81 124 GLU A CA 1
ATOM 972 C C . GLU A 1 124 ? -20.594 -14.453 -9.617 1 88.81 124 GLU A C 1
ATOM 974 O O . GLU A 1 124 ? -21.703 -13.914 -9.555 1 88.81 124 GLU A O 1
ATOM 979 N N . GLN A 1 125 ? -20.125 -15.172 -8.68 1 92.62 125 GLN A N 1
ATOM 980 C CA . GLN A 1 125 ? -20.891 -15.438 -7.461 1 92.62 125 GLN A CA 1
ATOM 981 C C . GLN A 1 125 ? -20.625 -14.367 -6.406 1 92.62 125 GLN A C 1
ATOM 983 O O . GLN A 1 125 ? -21.344 -14.289 -5.402 1 92.62 125 GLN A O 1
ATOM 988 N N . ARG A 1 126 ? -19.656 -13.539 -6.648 1 89.75 126 ARG A N 1
ATOM 989 C CA . ARG A 1 126 ? -19.25 -12.445 -5.777 1 89.75 126 ARG A CA 1
ATOM 990 C C . ARG A 1 126 ? -18.984 -12.938 -4.363 1 89.75 126 ARG A C 1
ATOM 992 O O . ARG A 1 126 ? -19.5 -12.391 -3.393 1 89.75 126 ARG A O 1
ATOM 999 N N . GLN A 1 127 ? -18.156 -13.945 -4.305 1 94.88 127 GLN A N 1
ATOM 1000 C CA . GLN A 1 127 ? -17.734 -14.516 -3.025 1 94.88 127 GLN A CA 1
ATOM 1001 C C . GLN A 1 127 ? -16.312 -15.07 -3.107 1 94.88 127 GLN A C 1
ATOM 1003 O O . GLN A 1 127 ? -15.812 -15.328 -4.199 1 94.88 127 GLN A O 1
ATOM 1008 N N . ILE A 1 128 ? -15.742 -15.273 -1.936 1 96 128 ILE A N 1
ATOM 1009 C CA . ILE A 1 128 ? -14.445 -15.93 -1.848 1 96 128 ILE A CA 1
ATOM 1010 C C . ILE A 1 128 ? -14.57 -17.391 -2.289 1 96 128 ILE A C 1
ATOM 1012 O O . ILE A 1 128 ? -15.555 -18.062 -1.964 1 96 128 ILE A O 1
ATOM 1016 N N . SER A 1 129 ? -13.609 -17.844 -2.984 1 95.44 129 SER A N 1
ATOM 1017 C CA . SER A 1 129 ? -13.617 -19.203 -3.52 1 95.44 129 SER A CA 1
ATOM 1018 C C . SER A 1 129 ? -12.383 -19.984 -3.078 1 95.44 129 SER A C 1
ATOM 1020 O O . SER A 1 129 ? -11.328 -19.391 -2.838 1 95.44 129 SER A O 1
ATOM 1022 N N . PRO A 1 130 ? -12.539 -21.281 -3.016 1 95.06 130 PRO A N 1
ATOM 1023 C CA . PRO A 1 130 ? -11.352 -22.078 -2.678 1 95.06 130 PRO A CA 1
ATOM 1024 C C . PRO A 1 130 ? -10.242 -21.953 -3.719 1 95.06 130 PRO A C 1
ATOM 1026 O O . PRO A 1 130 ? -10.516 -21.641 -4.883 1 95.06 130 PRO A O 1
ATOM 1029 N N . VAL A 1 131 ? -9.031 -22.188 -3.209 1 94.06 131 VAL A N 1
ATOM 1030 C CA . VAL A 1 131 ? -7.875 -22.203 -4.105 1 94.06 131 VAL A CA 1
ATOM 1031 C C . VAL A 1 131 ? -8.094 -23.219 -5.219 1 94.06 131 VAL A C 1
ATOM 1033 O O . VAL A 1 131 ? -8.383 -24.391 -4.953 1 94.06 131 VAL A O 1
ATOM 1036 N N . PRO A 1 132 ? -7.938 -22.719 -6.457 1 91.62 132 PRO A N 1
ATOM 1037 C CA . PRO A 1 132 ? -8.109 -23.672 -7.559 1 91.62 132 PRO A CA 1
ATOM 1038 C C . PRO A 1 132 ? -7.047 -24.766 -7.559 1 91.62 132 PRO A C 1
ATOM 1040 O O . PRO A 1 132 ? -5.887 -24.516 -7.242 1 91.62 132 PRO A O 1
ATOM 1043 N N . GLU A 1 133 ? -7.484 -25.922 -7.961 1 88.31 133 GLU A N 1
ATOM 1044 C CA . GLU A 1 133 ? -6.574 -27.062 -8.031 1 88.31 133 GLU A CA 1
ATOM 1045 C C . GLU A 1 133 ? -5.375 -26.766 -8.922 1 88.31 133 GLU A C 1
ATOM 1047 O O . GLU A 1 133 ? -4.25 -27.156 -8.609 1 88.31 133 GLU A O 1
ATOM 1052 N N . ALA A 1 134 ? -5.68 -26.094 -10.016 1 85.62 134 ALA A N 1
ATOM 1053 C CA . ALA A 1 134 ? -4.621 -25.75 -10.961 1 85.62 134 ALA A CA 1
ATOM 1054 C C . ALA A 1 134 ? -3.518 -24.953 -10.289 1 85.62 134 ALA A C 1
ATOM 1056 O O . ALA A 1 134 ? -2.338 -25.109 -10.609 1 85.62 134 ALA A O 1
ATOM 1057 N N . PHE A 1 135 ? -3.871 -24.094 -9.367 1 89 135 PHE A N 1
ATOM 1058 C CA . PHE A 1 135 ? -2.902 -23.297 -8.633 1 89 135 PHE A CA 1
ATOM 1059 C C . PHE A 1 135 ? -2.117 -24.156 -7.652 1 89 135 PHE A C 1
ATOM 1061 O O . PHE A 1 135 ? -0.89 -24.062 -7.578 1 89 135 PHE A O 1
ATOM 1068 N N . THR A 1 136 ? -2.797 -24.969 -6.984 1 85 136 THR A N 1
ATOM 1069 C CA . THR A 1 136 ? -2.195 -25.844 -5.984 1 85 136 THR A CA 1
ATOM 1070 C C . THR A 1 136 ? -1.171 -26.781 -6.625 1 85 136 THR A C 1
ATOM 1072 O O . THR A 1 136 ? -0.124 -27.047 -6.039 1 85 136 THR A O 1
ATOM 1075 N N . VAL A 1 137 ? -1.415 -27.156 -7.797 1 84.56 137 VAL A N 1
ATOM 1076 C CA . VAL A 1 137 ? -0.559 -28.109 -8.492 1 84.56 137 VAL A CA 1
ATOM 1077 C C . VAL A 1 137 ? 0.657 -27.391 -9.07 1 84.56 137 VAL A C 1
ATOM 1079 O O . VAL A 1 137 ? 1.758 -27.953 -9.102 1 84.56 137 VAL A O 1
ATOM 1082 N N . ALA A 1 138 ? 0.444 -26.172 -9.43 1 82.75 138 ALA A N 1
ATOM 1083 C CA . ALA A 1 138 ? 1.488 -25.438 -10.125 1 82.75 138 ALA A CA 1
ATOM 1084 C C . ALA A 1 138 ? 2.545 -24.922 -9.156 1 82.75 138 ALA A C 1
ATOM 1086 O O . ALA A 1 138 ? 3.736 -24.906 -9.477 1 82.75 138 ALA A O 1
ATOM 1087 N N . LEU A 1 139 ? 2.201 -24.547 -7.949 1 79.56 139 LEU A N 1
ATOM 1088 C CA . LEU A 1 139 ? 3.082 -23.844 -7.031 1 79.56 139 LEU A CA 1
ATOM 1089 C C . LEU A 1 139 ? 4.262 -24.719 -6.621 1 79.56 139 LEU A C 1
ATOM 1091 O O . LEU A 1 139 ? 5.41 -24.281 -6.66 1 79.56 139 LEU A O 1
ATOM 1095 N N . PRO A 1 140 ? 3.975 -25.891 -6.262 1 73.06 140 PRO A N 1
ATOM 1096 C CA . PRO A 1 140 ? 5.094 -26.766 -5.895 1 73.06 140 PRO A CA 1
ATOM 1097 C C . PRO A 1 140 ? 6.082 -26.969 -7.039 1 73.06 140 PRO A C 1
ATOM 1099 O O . PRO A 1 140 ? 7.289 -27.094 -6.809 1 73.06 140 PRO A O 1
ATOM 1102 N N . LYS A 1 141 ? 5.551 -27 -8.195 1 73.88 141 LYS A N 1
ATOM 1103 C CA . LYS A 1 141 ? 6.426 -27.203 -9.344 1 73.88 141 LYS A CA 1
ATOM 1104 C C . LYS A 1 141 ? 7.398 -26.047 -9.508 1 73.88 141 LYS A C 1
ATOM 1106 O O . LYS A 1 141 ? 8.555 -26.25 -9.891 1 73.88 141 LYS A O 1
ATOM 1111 N N . ILE A 1 142 ? 6.863 -24.984 -9.125 1 69.75 142 ILE A N 1
ATOM 1112 C CA . ILE A 1 142 ? 7.699 -23.797 -9.219 1 69.75 142 ILE A CA 1
ATOM 1113 C C . ILE A 1 142 ? 8.695 -23.766 -8.055 1 69.75 142 ILE A C 1
ATOM 1115 O O . ILE A 1 142 ? 9.867 -23.438 -8.242 1 69.75 142 ILE A O 1
ATOM 1119 N N . TYR A 1 143 ? 8.219 -24.094 -6.871 1 68.75 143 TYR A N 1
ATOM 1120 C CA . TYR A 1 143 ? 9.094 -24.156 -5.703 1 68.75 143 TYR A CA 1
ATOM 1121 C C . TYR A 1 143 ? 10.258 -25.109 -5.941 1 68.75 143 TYR A C 1
ATOM 1123 O O . TYR A 1 143 ? 11.383 -24.844 -5.523 1 68.75 143 TYR A O 1
ATOM 1131 N N . ASN A 1 144 ? 9.93 -26.125 -6.598 1 64 144 ASN A N 1
ATOM 1132 C CA . ASN A 1 144 ? 10.93 -27.156 -6.848 1 64 144 ASN A CA 1
ATOM 1133 C C . ASN A 1 144 ? 11.898 -26.75 -7.949 1 64 144 ASN A C 1
ATOM 1135 O O . ASN A 1 144 ? 13.031 -27.219 -7.992 1 64 144 ASN A O 1
ATOM 1139 N N . ARG A 1 145 ? 11.406 -26 -8.859 1 57.47 145 ARG A N 1
ATOM 1140 C CA . ARG A 1 145 ? 12.289 -25.5 -9.906 1 57.47 145 ARG A CA 1
ATOM 1141 C C . ARG A 1 145 ? 13.273 -24.469 -9.359 1 57.47 145 ARG A C 1
ATOM 1143 O O . ARG A 1 145 ? 14.383 -24.344 -9.867 1 57.47 145 ARG A O 1
ATOM 1150 N N . ALA A 1 146 ? 12.812 -23.672 -8.547 1 55.81 146 ALA A N 1
ATOM 1151 C CA . ALA A 1 146 ? 13.617 -22.578 -8 1 55.81 146 ALA A CA 1
ATOM 1152 C C . ALA A 1 146 ? 14.766 -23.109 -7.148 1 55.81 146 ALA A C 1
ATOM 1154 O O . ALA A 1 146 ? 15.711 -22.375 -6.844 1 55.81 146 ALA A O 1
ATOM 1155 N N . ILE A 1 147 ? 14.703 -24.375 -6.684 1 49.16 147 ILE A N 1
ATOM 1156 C CA . ILE A 1 147 ? 15.836 -24.953 -5.965 1 49.16 147 ILE A CA 1
ATOM 1157 C C . ILE A 1 147 ? 16.875 -25.453 -6.957 1 49.16 147 ILE A C 1
ATOM 1159 O O . ILE A 1 147 ? 16.594 -26.328 -7.781 1 49.16 147 ILE A O 1
ATOM 1163 N N . PRO A 1 148 ? 17.938 -24.672 -7.242 1 46.09 148 PRO A N 1
ATOM 1164 C CA . PRO A 1 148 ? 18.984 -25.234 -8.094 1 46.09 148 PRO A CA 1
ATOM 1165 C C . PRO A 1 148 ? 19.344 -26.672 -7.73 1 46.09 148 PRO A C 1
ATOM 1167 O O . PRO A 1 148 ? 19.453 -27 -6.543 1 46.09 148 PRO A O 1
ATOM 1170 N N . SER A 1 149 ? 18.953 -27.641 -8.648 1 39.06 149 SER A N 1
ATOM 1171 C CA . SER A 1 149 ? 19.516 -28.984 -8.5 1 39.06 149 SER A CA 1
ATOM 1172 C C . SER A 1 149 ? 21 -28.922 -8.172 1 39.06 149 SER A C 1
ATOM 1174 O O . SER A 1 149 ? 21.797 -28.391 -8.945 1 39.06 149 SER A O 1
ATOM 1176 N N . THR A 1 150 ? 21.25 -28.641 -7.016 1 37.44 150 THR A N 1
ATOM 1177 C CA . THR A 1 150 ? 22.641 -28.953 -6.734 1 37.44 150 THR A CA 1
ATOM 1178 C C . THR A 1 150 ? 23.016 -30.312 -7.324 1 37.44 150 THR A C 1
ATOM 1180 O O . THR A 1 150 ? 22.703 -31.359 -6.746 1 37.44 150 THR A O 1
ATOM 1183 N N . GLU A 1 151 ? 22.609 -30.656 -8.633 1 29.52 151 GLU A N 1
ATOM 1184 C CA . GLU A 1 151 ? 23.484 -31.703 -9.141 1 29.52 151 GLU A CA 1
ATOM 1185 C C . GLU A 1 151 ? 24.844 -31.141 -9.547 1 29.52 151 GLU A C 1
ATOM 1187 O O . GLU A 1 151 ? 24.938 -30.047 -10.117 1 29.52 151 GLU A O 1
ATOM 1192 N N . MET B 1 1 ? 0.036 -17.156 9.258 1 66.12 1 MET B N 1
ATOM 1193 C CA . MET B 1 1 ? 0.71 -15.953 9.734 1 66.12 1 MET B CA 1
ATOM 1194 C C . MET B 1 1 ? -0.301 -14.883 10.125 1 66.12 1 MET B C 1
ATOM 1196 O O . MET B 1 1 ? -1.434 -14.883 9.641 1 66.12 1 MET B O 1
ATOM 1200 N N . ALA B 1 2 ? 0.184 -14.086 10.992 1 77.31 2 ALA B N 1
ATOM 1201 C CA . ALA B 1 2 ? -0.803 -13.211 11.625 1 77.31 2 ALA B CA 1
ATOM 1202 C C . ALA B 1 2 ? -1.354 -12.195 10.625 1 77.31 2 ALA B C 1
ATOM 1204 O O . ALA B 1 2 ? -0.622 -11.711 9.758 1 77.31 2 ALA B O 1
ATOM 1205 N N . ARG B 1 3 ? -2.639 -12.031 10.656 1 90.25 3 ARG B N 1
ATOM 1206 C CA . ARG B 1 3 ? -3.334 -11 9.891 1 90.25 3 ARG B CA 1
ATOM 1207 C C . ARG B 1 3 ? -2.977 -9.609 10.406 1 90.25 3 ARG B C 1
ATOM 1209 O O . ARG B 1 3 ? -2.654 -9.438 11.586 1 90.25 3 ARG B O 1
ATOM 1216 N N . VAL B 1 4 ? -3.006 -8.648 9.492 1 95.62 4 VAL B N 1
ATOM 1217 C CA . VAL B 1 4 ? -2.773 -7.254 9.844 1 95.62 4 VAL B CA 1
ATOM 1218 C C . VAL B 1 4 ? -3.846 -6.785 10.828 1 95.62 4 VAL B C 1
ATOM 1220 O O . VAL B 1 4 ? -5.027 -7.086 10.656 1 95.62 4 VAL B O 1
ATOM 1223 N N . GLN B 1 5 ? -3.432 -6.156 11.812 1 96 5 GLN B N 1
ATOM 1224 C CA . GLN B 1 5 ? -4.344 -5.547 12.773 1 96 5 GLN B CA 1
ATOM 1225 C C . GLN B 1 5 ? -4.145 -4.035 12.844 1 96 5 GLN B C 1
ATOM 1227 O O . GLN B 1 5 ? -3.008 -3.557 12.891 1 96 5 GLN B O 1
ATOM 1232 N N . ILE B 1 6 ? -5.238 -3.348 12.805 1 97.62 6 ILE B N 1
ATOM 1233 C CA . ILE B 1 6 ? -5.219 -1.893 12.906 1 97.62 6 ILE B CA 1
ATOM 1234 C C . ILE B 1 6 ? -6.254 -1.432 13.93 1 97.62 6 ILE B C 1
ATOM 1236 O O . ILE B 1 6 ? -7.445 -1.717 13.789 1 97.62 6 ILE B O 1
ATOM 1240 N N . ASP B 1 7 ? -5.805 -0.767 14.922 1 97.06 7 ASP B N 1
ATOM 1241 C CA . ASP B 1 7 ? -6.707 -0.123 15.867 1 97.06 7 ASP B CA 1
ATOM 1242 C C . ASP B 1 7 ? -6.926 1.345 15.516 1 97.06 7 ASP B C 1
ATOM 1244 O O . ASP B 1 7 ? -6.07 2.189 15.789 1 97.06 7 ASP B O 1
ATOM 1248 N N . LEU B 1 8 ? -8.094 1.638 14.984 1 97.38 8 LEU B N 1
ATOM 1249 C CA . LEU B 1 8 ? -8.398 3.004 14.578 1 97.38 8 LEU B CA 1
ATOM 1250 C C . LEU B 1 8 ? -8.609 3.902 15.789 1 97.38 8 LEU B C 1
ATOM 1252 O O . LEU B 1 8 ? -9.078 3.441 16.828 1 97.38 8 LEU B O 1
ATOM 1256 N N . PRO B 1 9 ? -8.281 5.18 15.625 1 94.5 9 PRO B N 1
ATOM 1257 C CA . PRO B 1 9 ? -8.586 6.105 16.719 1 94.5 9 PRO B CA 1
ATOM 1258 C C . PRO B 1 9 ? -10.086 6.352 16.875 1 94.5 9 PRO B C 1
ATOM 1260 O O . PRO B 1 9 ? -10.859 6.105 15.945 1 94.5 9 PRO B O 1
ATOM 1263 N N . ASP B 1 10 ? -10.469 6.852 17.984 1 91.44 10 ASP B N 1
ATOM 1264 C CA . ASP B 1 10 ? -11.867 7.113 18.281 1 91.44 10 ASP B CA 1
ATOM 1265 C C . ASP B 1 10 ? -12.391 8.289 17.469 1 91.44 10 ASP B C 1
ATOM 1267 O O . ASP B 1 10 ? -13.586 8.367 17.156 1 91.44 10 ASP B O 1
ATOM 1271 N N . LYS B 1 11 ? -11.43 9.141 17.234 1 89.31 11 LYS B N 1
ATOM 1272 C CA . LYS B 1 11 ? -11.844 10.344 16.531 1 89.31 11 LYS B CA 1
ATOM 1273 C C . LYS B 1 11 ? -10.984 10.578 15.289 1 89.31 11 LYS B C 1
ATOM 1275 O O . LYS B 1 11 ? -9.773 10.367 15.32 1 89.31 11 LYS B O 1
ATOM 1280 N N . PHE B 1 12 ? -11.688 11 14.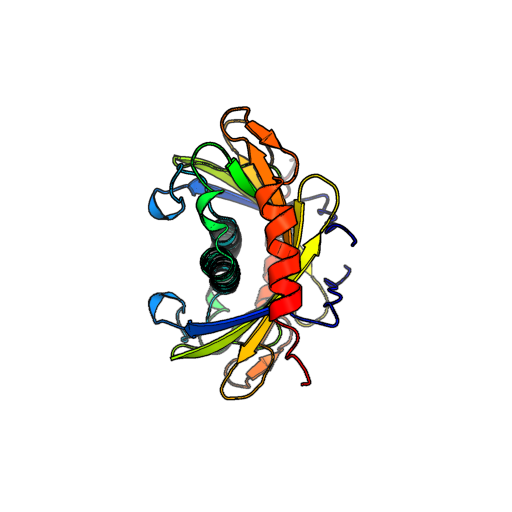25 1 94.88 12 PHE B N 1
ATOM 1281 C CA . PHE B 1 12 ? -11.039 11.469 13.039 1 94.88 12 PHE B CA 1
ATOM 1282 C C . PHE B 1 12 ? -11.062 12.984 12.953 1 94.88 12 PHE B C 1
ATOM 1284 O O . PHE B 1 12 ? -12.055 13.617 13.328 1 94.88 12 PHE B O 1
ATOM 1291 N N . ILE B 1 13 ? -10.023 13.578 12.391 1 92.31 13 ILE B N 1
ATOM 1292 C CA . ILE B 1 13 ? -9.867 15.023 12.492 1 92.31 13 ILE B CA 1
ATOM 1293 C C . ILE B 1 13 ? -10.172 15.672 11.141 1 92.31 13 ILE B C 1
ATOM 1295 O O . ILE B 1 13 ? -10.273 16.891 11.039 1 92.31 13 ILE B O 1
ATOM 1299 N N . TYR B 1 14 ? -10.234 14.945 10.172 1 94.06 14 TYR B N 1
ATOM 1300 C CA . TYR B 1 14 ? -10.43 15.461 8.82 1 94.06 14 TYR B CA 1
ATOM 1301 C C . TYR B 1 14 ? -11.156 14.438 7.953 1 94.06 14 TYR B C 1
ATOM 1303 O O . TYR B 1 14 ? -11.031 13.234 8.164 1 94.06 14 TYR B O 1
ATOM 1311 N N . SER B 1 15 ? -11.938 14.914 7.023 1 96.94 15 SER B N 1
ATOM 1312 C CA . SER B 1 15 ? -12.594 14.07 6.031 1 96.94 15 SER B CA 1
ATOM 1313 C C . SER B 1 15 ? -12.633 14.75 4.668 1 96.94 15 SER B C 1
ATOM 1315 O O . SER B 1 15 ? -12.797 15.969 4.582 1 96.94 15 SER B O 1
ATOM 1317 N N . THR B 1 16 ? -12.492 13.992 3.676 1 98 16 THR B N 1
ATOM 1318 C CA . THR B 1 16 ? -12.633 14.484 2.312 1 98 16 THR B CA 1
ATOM 1319 C C . THR B 1 16 ? -13.266 13.422 1.414 1 98 16 THR B C 1
ATOM 1321 O O . THR B 1 16 ? -13.367 12.258 1.802 1 98 16 THR B O 1
ATOM 1324 N N . LYS B 1 17 ? -13.727 13.867 0.27 1 98.69 17 LYS B N 1
ATOM 1325 C CA . LYS B 1 17 ? -14.328 12.953 -0.698 1 98.69 17 LYS B CA 1
ATOM 1326 C C . LYS B 1 17 ? -13.539 12.938 -2.006 1 98.69 17 LYS B C 1
ATOM 1328 O O . LYS B 1 17 ? -13.133 13.992 -2.498 1 98.69 17 LYS B O 1
ATOM 1333 N N . LEU B 1 18 ? -13.328 11.742 -2.48 1 98.81 18 LEU B N 1
ATOM 1334 C CA . LEU B 1 18 ? -12.594 11.539 -3.725 1 98.81 18 LEU B CA 1
ATOM 1335 C C . LEU B 1 18 ? -13.359 10.617 -4.668 1 98.81 18 LEU B C 1
ATOM 1337 O O . LEU B 1 18 ? -13.789 9.539 -4.266 1 98.81 18 LEU B O 1
ATOM 1341 N N . GLN B 1 19 ? -13.477 10.977 -5.906 1 98.62 19 GLN B N 1
ATOM 1342 C CA . GLN B 1 19 ? -14.172 10.156 -6.895 1 98.62 19 GLN B CA 1
ATOM 1343 C C . GLN B 1 19 ? -13.203 9.219 -7.605 1 98.62 19 GLN B C 1
ATOM 1345 O O . GLN B 1 19 ? -12.125 9.633 -8.039 1 98.62 19 GLN B O 1
ATOM 1350 N N . VAL B 1 20 ? -13.641 7.98 -7.691 1 98.75 20 VAL B N 1
ATOM 1351 C CA . VAL B 1 20 ? -12.852 7.004 -8.43 1 98.75 20 VAL B CA 1
ATOM 1352 C C . VAL B 1 20 ? -12.953 7.285 -9.93 1 98.75 20 VAL B C 1
ATOM 1354 O O . VAL B 1 20 ? -14.047 7.254 -10.5 1 98.75 20 VAL B O 1
ATOM 1357 N N . ARG B 1 21 ? -11.836 7.457 -10.594 1 97.81 21 ARG B N 1
ATOM 1358 C CA . ARG B 1 21 ? -11.789 7.844 -12 1 97.81 21 ARG B CA 1
ATOM 1359 C C . ARG B 1 21 ? -11.445 6.652 -12.883 1 97.81 21 ARG B C 1
ATOM 1361 O O . ARG B 1 21 ? -11.07 5.59 -12.383 1 97.81 21 ARG B O 1
ATOM 1368 N N . ILE B 1 22 ? -11.555 6.801 -14.141 1 96.88 22 ILE B N 1
ATOM 1369 C CA . ILE B 1 22 ? -11.336 5.715 -15.086 1 96.88 22 ILE B CA 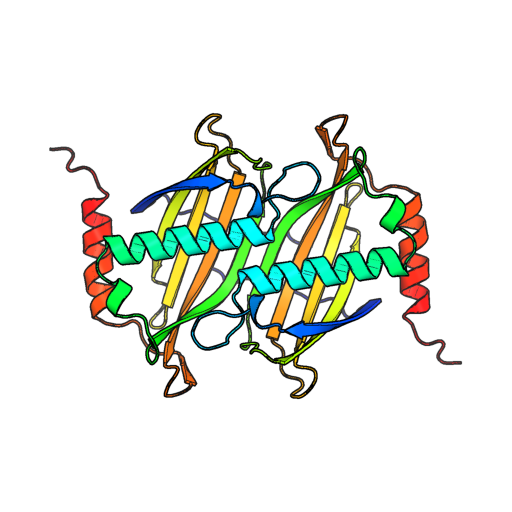1
ATOM 1370 C C . ILE B 1 22 ? -9.867 5.293 -15.055 1 96.88 22 ILE B C 1
ATOM 1372 O O . ILE B 1 22 ? -9.547 4.117 -15.242 1 96.88 22 ILE B O 1
ATOM 1376 N N . GLY B 1 23 ? -8.961 6.215 -14.742 1 95.38 23 GLY B N 1
ATOM 1377 C CA . GLY B 1 23 ? -7.543 5.906 -14.656 1 95.38 23 GLY B CA 1
ATOM 1378 C C . GLY B 1 23 ? -7.172 5.156 -13.383 1 95.38 23 GLY B C 1
ATOM 1379 O O . GLY B 1 23 ? -6.059 4.648 -13.266 1 95.38 23 GLY B O 1
ATOM 1380 N N . ASP B 1 24 ? -8.125 5.047 -12.453 1 96.38 24 ASP B N 1
ATOM 1381 C CA . ASP B 1 24 ? -7.871 4.434 -11.156 1 96.38 24 ASP B CA 1
ATOM 1382 C C . ASP B 1 24 ? -8.281 2.963 -11.148 1 96.38 24 ASP B C 1
ATOM 1384 O O . ASP B 1 24 ? -8.117 2.27 -10.148 1 96.38 24 ASP B O 1
ATOM 1388 N N . VAL B 1 25 ? -8.922 2.521 -12.227 1 95.31 25 VAL B N 1
ATOM 1389 C CA . VAL B 1 25 ? -9.477 1.172 -12.227 1 95.31 25 VAL B CA 1
ATOM 1390 C C . VAL B 1 25 ? -8.82 0.344 -13.328 1 95.31 25 VAL B C 1
ATOM 1392 O O . VAL B 1 25 ? -8.117 0.885 -14.188 1 95.31 25 VAL B O 1
ATOM 1395 N N . ALA B 1 26 ? -8.906 -0.973 -13.141 1 85.62 26 ALA B N 1
ATOM 1396 C CA . ALA B 1 26 ? -8.422 -1.922 -14.133 1 85.62 26 ALA B CA 1
ATOM 1397 C C . ALA B 1 26 ? -9.57 -2.537 -14.922 1 85.62 26 ALA B C 1
ATOM 1399 O O . ALA B 1 26 ? -10.68 -1.992 -14.938 1 85.62 26 ALA B O 1
ATOM 1400 N N . ALA B 1 27 ? -9.008 -3.637 -15.656 1 79.06 27 ALA B N 1
ATOM 1401 C CA . ALA B 1 27 ? -10.039 -4.422 -16.328 1 79.06 27 ALA B CA 1
ATOM 1402 C C . ALA B 1 27 ? -11.094 -4.91 -15.352 1 79.06 27 ALA B C 1
ATOM 1404 O O . ALA B 1 27 ? -10.766 -5.371 -14.258 1 79.06 27 ALA B O 1
ATOM 1405 N N . GLY B 1 28 ? -12.32 -4.734 -15.492 1 83.19 28 GLY B N 1
ATOM 1406 C CA . GLY B 1 28 ? -13.414 -5.078 -14.602 1 83.19 28 GLY B CA 1
ATOM 1407 C C . GLY B 1 28 ? -13.953 -3.887 -13.836 1 83.19 28 GLY B C 1
ATOM 1408 O O . GLY B 1 28 ? -14.953 -4.004 -13.117 1 83.19 28 GLY B O 1
ATOM 1409 N N . PHE B 1 29 ? -13.188 -2.789 -13.82 1 88.38 29 PHE B N 1
ATOM 1410 C CA . PHE B 1 29 ? -13.641 -1.491 -13.336 1 88.38 29 PHE B CA 1
ATOM 1411 C C . PHE B 1 29 ? -13.547 -1.419 -11.812 1 88.38 29 PHE B C 1
ATOM 1413 O O . PHE B 1 29 ? -14.289 -0.675 -11.18 1 88.38 29 PHE B O 1
ATOM 1420 N N . HIS B 1 30 ? -12.68 -2.266 -11.242 1 92.88 30 HIS B N 1
ATOM 1421 C CA . HIS B 1 30 ? -12.414 -2.201 -9.805 1 92.88 30 HIS B CA 1
ATOM 1422 C C . HIS B 1 30 ? -11.078 -1.514 -9.523 1 92.88 30 HIS B C 1
ATOM 1424 O O . HIS B 1 30 ? -10.117 -1.688 -10.273 1 92.88 30 HIS B O 1
ATOM 1430 N N . MET B 1 31 ? -11.078 -0.773 -8.461 1 96.12 31 MET B N 1
ATOM 1431 C CA . MET B 1 31 ? -9.883 -0.026 -8.078 1 96.12 31 MET B CA 1
ATOM 1432 C C . MET B 1 31 ? -8.781 -0.967 -7.598 1 96.12 31 MET B C 1
ATOM 1434 O O . MET B 1 31 ? -9.047 -1.888 -6.82 1 96.12 31 MET B O 1
ATOM 1438 N N . GLY B 1 32 ? -7.582 -0.736 -8.086 1 94.44 32 GLY B N 1
ATOM 1439 C CA . GLY B 1 32 ? -6.449 -1.517 -7.617 1 94.44 32 GLY B CA 1
ATOM 1440 C C . GLY B 1 32 ? -6.004 -1.146 -6.215 1 94.44 32 GLY B C 1
ATOM 1441 O O . GLY B 1 32 ? -6.234 -0.021 -5.766 1 94.44 32 GLY B O 1
ATOM 1442 N N . ASN B 1 33 ? -5.332 -2.156 -5.59 1 96.62 33 ASN B N 1
ATOM 1443 C CA . ASN B 1 33 ? -4.891 -1.913 -4.219 1 96.62 33 ASN B CA 1
ATOM 1444 C C . ASN B 1 33 ? -3.889 -0.765 -4.148 1 96.62 33 ASN B C 1
ATOM 1446 O O . ASN B 1 33 ? -3.883 0.002 -3.186 1 96.62 33 ASN B O 1
ATOM 1450 N N . HIS B 1 34 ? -3.027 -0.614 -5.148 1 97.81 34 HIS B N 1
ATOM 1451 C CA . HIS B 1 34 ? -2.035 0.455 -5.16 1 97.81 34 HIS B CA 1
ATOM 1452 C C . HIS B 1 34 ? -2.699 1.822 -5.281 1 97.81 34 HIS B C 1
ATOM 1454 O O . HIS B 1 34 ? -2.234 2.799 -4.691 1 97.81 34 HIS B O 1
ATOM 1460 N N . MET B 1 35 ? -3.807 1.869 -6.008 1 97.94 35 MET B N 1
ATOM 1461 C CA . MET B 1 35 ? -4.492 3.143 -6.211 1 97.94 35 MET B CA 1
ATOM 1462 C C . MET B 1 35 ? -5.121 3.633 -4.91 1 97.94 35 MET B C 1
ATOM 1464 O O . MET B 1 35 ? -5.188 4.84 -4.664 1 97.94 35 MET B O 1
ATOM 1468 N N . LEU B 1 36 ? -5.602 2.691 -4.078 1 98.56 36 LEU B N 1
ATOM 1469 C CA . LEU B 1 36 ? -6.113 3.092 -2.773 1 98.56 36 LEU B CA 1
ATOM 1470 C C . LEU B 1 36 ? -5.062 3.869 -1.99 1 98.56 36 LEU B C 1
ATOM 1472 O O . LEU B 1 36 ? -5.375 4.875 -1.35 1 98.56 36 LEU B O 1
ATOM 1476 N N . ILE B 1 37 ? -3.807 3.441 -2.027 1 98.75 37 ILE B N 1
ATOM 1477 C CA . ILE B 1 37 ? -2.73 4.121 -1.314 1 98.75 37 ILE B CA 1
ATOM 1478 C C . ILE B 1 37 ? -2.574 5.543 -1.852 1 98.75 37 ILE B C 1
ATOM 1480 O O . ILE B 1 37 ? -2.344 6.48 -1.085 1 98.75 37 ILE B O 1
ATOM 1484 N N . SER B 1 38 ? -2.705 5.68 -3.145 1 98.25 38 SER B N 1
ATOM 1485 C CA . SER B 1 38 ? -2.666 7.012 -3.74 1 98.25 38 SER B CA 1
ATOM 1486 C C . SER B 1 38 ? -3.76 7.906 -3.168 1 98.25 38 SER B C 1
ATOM 1488 O O . SER B 1 38 ? -3.539 9.094 -2.936 1 98.25 38 SER B O 1
ATOM 1490 N N . TYR B 1 39 ? -4.895 7.352 -2.963 1 98.81 39 TYR B N 1
ATOM 1491 C CA . TYR B 1 39 ? -6.004 8.117 -2.408 1 98.81 39 TYR B CA 1
ATOM 1492 C C . TYR B 1 39 ? -5.723 8.523 -0.966 1 98.81 39 TYR B C 1
ATOM 1494 O O . TYR B 1 39 ? -6.074 9.625 -0.545 1 98.81 39 TYR B O 1
ATOM 1502 N N . LEU B 1 40 ? -5.102 7.629 -0.217 1 98.88 40 LEU B N 1
ATOM 1503 C CA . LEU B 1 40 ? -4.699 7.984 1.14 1 98.88 40 LEU B CA 1
ATOM 1504 C C . LEU B 1 40 ? -3.73 9.164 1.13 1 98.88 40 LEU B C 1
ATOM 1506 O O . LEU B 1 40 ? -3.895 10.109 1.896 1 98.88 40 LEU B O 1
ATOM 1510 N N . ASN B 1 41 ? -2.801 9.078 0.226 1 98.12 41 ASN B N 1
ATOM 1511 C CA . ASN B 1 41 ? -1.84 10.172 0.092 1 98.12 41 ASN B CA 1
ATOM 1512 C C . ASN B 1 41 ? -2.527 11.484 -0.281 1 98.12 41 ASN B C 1
ATOM 1514 O O . ASN B 1 41 ? -2.197 12.539 0.263 1 98.12 41 ASN B O 1
ATOM 1518 N N . GLU B 1 42 ? -3.43 11.391 -1.211 1 98.12 42 GLU B N 1
ATOM 1519 C CA . GLU B 1 42 ? -4.164 12.57 -1.64 1 98.12 42 GLU B CA 1
ATOM 1520 C C . GLU B 1 42 ? -4.934 13.195 -0.478 1 98.12 42 GLU B C 1
ATOM 1522 O O . GLU B 1 42 ? -4.922 14.414 -0.298 1 98.12 42 GLU B O 1
ATOM 1527 N N . ALA B 1 43 ? -5.578 12.391 0.317 1 98.31 43 ALA B N 1
ATOM 1528 C CA . ALA B 1 43 ? -6.328 12.891 1.468 1 98.31 43 ALA B CA 1
ATOM 1529 C C . ALA B 1 43 ? -5.406 13.594 2.459 1 98.31 43 ALA B C 1
ATOM 1531 O O . ALA B 1 43 ? -5.754 14.648 2.996 1 98.31 43 ALA B O 1
ATOM 1532 N N . LEU B 1 44 ? -4.262 13.008 2.676 1 97.12 44 LEU B N 1
ATOM 1533 C CA . LEU B 1 44 ? -3.299 13.617 3.588 1 97.12 44 LEU B CA 1
ATOM 1534 C C . LEU B 1 44 ? -2.822 14.961 3.059 1 97.12 44 LEU B C 1
ATOM 1536 O O . LEU B 1 44 ? -2.73 15.938 3.814 1 97.12 44 LEU B O 1
ATOM 1540 N N . LEU B 1 45 ? -2.52 15.039 1.81 1 95.88 45 LEU B N 1
ATOM 1541 C CA . LEU B 1 45 ? -2.07 16.281 1.194 1 95.88 45 LEU B CA 1
ATOM 1542 C C . LEU B 1 45 ? -3.148 17.359 1.288 1 95.88 45 LEU B C 1
ATOM 1544 O O . LEU B 1 45 ? -2.855 18.516 1.604 1 95.88 45 LEU B O 1
ATOM 1548 N N . LEU B 1 46 ? -4.375 16.969 0.972 1 95.75 46 LEU B N 1
ATOM 1549 C CA . LEU B 1 46 ? 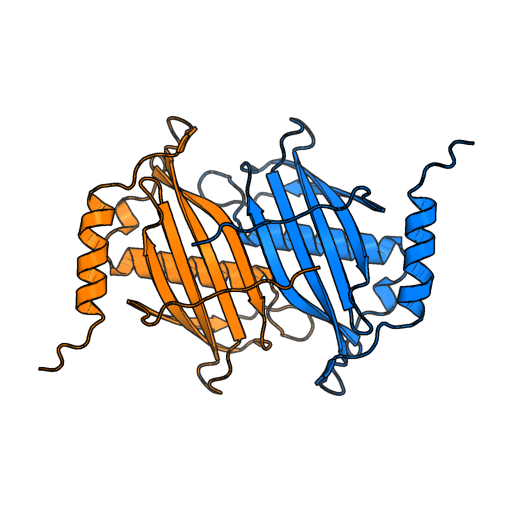-5.488 17.906 1.076 1 95.75 46 LEU B CA 1
ATOM 1550 C C . LEU B 1 46 ? -5.633 18.422 2.504 1 95.75 46 LEU B C 1
ATOM 1552 O O . LEU B 1 46 ? -5.867 19.609 2.717 1 95.75 46 LEU B O 1
ATOM 1556 N N . PHE B 1 47 ? -5.41 17.531 3.41 1 95.25 47 PHE B N 1
ATOM 1557 C CA . PHE B 1 47 ? -5.438 17.938 4.809 1 95.25 47 PHE B CA 1
ATOM 1558 C C . PHE B 1 47 ? -4.367 18.984 5.086 1 95.25 47 PHE B C 1
ATOM 1560 O O . PHE B 1 47 ? -4.648 20.031 5.684 1 95.25 47 PHE B O 1
ATOM 1567 N N . PHE B 1 48 ? -3.176 18.734 4.641 1 93.5 48 PHE B N 1
ATOM 1568 C CA . PHE B 1 48 ? -2.072 19.656 4.879 1 93.5 48 PHE B CA 1
ATOM 1569 C C . PHE B 1 48 ? -2.359 21.016 4.254 1 93.5 48 PHE B C 1
ATOM 1571 O O . PHE B 1 48 ? -2.016 22.062 4.828 1 93.5 48 PHE B O 1
ATOM 1578 N N . ARG B 1 49 ? -2.924 21.047 3.096 1 92.62 49 ARG B N 1
ATOM 1579 C CA . ARG B 1 49 ? -3.277 22.281 2.43 1 92.62 49 ARG B CA 1
ATOM 1580 C C . ARG B 1 49 ? -4.305 23.062 3.244 1 92.62 49 ARG B C 1
ATOM 1582 O O . ARG B 1 49 ? -4.129 24.266 3.494 1 92.62 49 ARG B O 1
ATOM 1589 N N . GLU B 1 50 ? -5.281 22.391 3.641 1 90.69 50 GLU B N 1
ATOM 1590 C CA . GLU B 1 50 ? -6.363 23.031 4.371 1 90.69 50 GLU B CA 1
ATOM 1591 C C . GLU B 1 50 ? -5.898 23.5 5.75 1 90.69 50 GLU B C 1
ATOM 1593 O O . GLU B 1 50 ? -6.375 24.516 6.266 1 90.69 50 GLU B O 1
ATOM 1598 N N . ALA B 1 51 ? -5.012 22.75 6.34 1 88.38 51 ALA B N 1
ATOM 1599 C CA . ALA B 1 51 ? -4.473 23.078 7.656 1 88.38 51 ALA B CA 1
ATOM 1600 C C . ALA B 1 51 ? -3.438 24.203 7.559 1 88.38 51 ALA B C 1
ATOM 1602 O O . ALA B 1 51 ? -2.975 24.719 8.578 1 88.38 51 ALA B O 1
ATOM 1603 N N . GLY B 1 52 ? -2.986 24.516 6.32 1 88.38 52 GLY B N 1
ATOM 1604 C CA . GLY B 1 52 ? -2.061 25.625 6.109 1 88.38 52 GLY B CA 1
ATOM 1605 C C . GLY B 1 52 ? -0.616 25.25 6.375 1 88.38 52 GLY B C 1
ATOM 1606 O O . GLY B 1 52 ? 0.207 26.109 6.691 1 88.38 52 GLY B O 1
ATOM 1607 N N . VAL B 1 53 ? -0.351 23.953 6.312 1 89.75 53 VAL B N 1
ATOM 1608 C CA . VAL B 1 53 ? 1.01 23.531 6.645 1 89.75 53 VAL B CA 1
ATOM 1609 C C . VAL B 1 53 ? 1.695 22.969 5.406 1 89.75 53 VAL B C 1
ATOM 1611 O O . VAL B 1 53 ? 2.844 22.531 5.473 1 89.75 53 VAL B O 1
ATOM 1614 N N . ILE B 1 54 ? 1.089 23.016 4.305 1 89.5 54 ILE B N 1
ATOM 1615 C CA . ILE B 1 54 ? 1.607 22.422 3.082 1 89.5 54 ILE B CA 1
ATOM 1616 C C . ILE B 1 54 ? 2.926 23.078 2.699 1 89.5 54 ILE B C 1
ATOM 1618 O O . ILE B 1 54 ?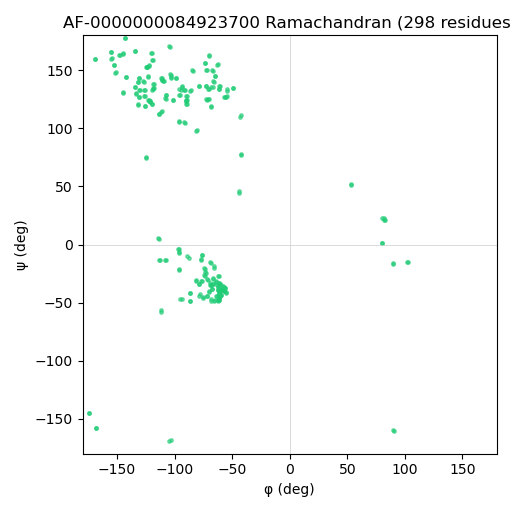 3.803 22.453 2.109 1 89.5 54 ILE B O 1
ATOM 1622 N N . GLY B 1 55 ? 3.137 24.297 3.08 1 88.5 55 GLY B N 1
ATOM 1623 C CA . GLY B 1 55 ? 4.324 25.062 2.736 1 88.5 55 GLY B CA 1
ATOM 1624 C C . GLY B 1 55 ? 5.578 24.547 3.422 1 88.5 55 GLY B C 1
ATOM 1625 O O . GLY B 1 55 ? 6.691 24.906 3.023 1 88.5 55 GLY B O 1
ATOM 1626 N N . MET B 1 56 ? 5.426 23.734 4.418 1 86.56 56 MET B N 1
ATOM 1627 C CA . MET B 1 56 ? 6.57 23.188 5.137 1 86.56 56 MET B CA 1
ATOM 1628 C C . MET B 1 56 ? 7.27 22.109 4.305 1 86.56 56 MET B C 1
ATOM 1630 O O . MET B 1 56 ? 8.422 21.766 4.574 1 86.56 56 MET B O 1
ATOM 1634 N N . PHE B 1 57 ? 6.516 21.609 3.377 1 87.25 57 PHE B N 1
ATOM 1635 C CA . PHE B 1 57 ? 7.047 20.516 2.57 1 87.25 57 PHE B CA 1
ATOM 1636 C C . PHE B 1 57 ? 7.629 21.047 1.265 1 87.25 57 PHE B C 1
ATOM 1638 O O . PHE B 1 57 ? 7.062 21.938 0.646 1 87.25 57 PHE B O 1
ATOM 1645 N N . GLY B 1 58 ? 8.875 20.531 0.938 1 82.88 58 GLY B N 1
ATOM 1646 C CA . GLY B 1 58 ? 9.547 20.953 -0.278 1 82.88 58 GLY B CA 1
ATOM 1647 C C . GLY B 1 58 ? 10.836 20.203 -0.549 1 82.88 58 GLY B C 1
ATOM 1648 O O . GLY B 1 58 ? 10.93 19 -0.281 1 82.88 58 GLY B O 1
ATOM 1649 N N . THR B 1 59 ? 11.781 20.922 -1.116 1 77 59 THR B N 1
ATOM 1650 C CA . THR B 1 59 ? 13.023 20.281 -1.546 1 77 59 THR B CA 1
ATOM 1651 C C . THR B 1 59 ? 13.891 19.938 -0.344 1 77 59 THR B C 1
ATOM 1653 O O . THR B 1 59 ? 14.641 18.953 -0.379 1 77 59 THR B O 1
ATOM 1656 N N . LYS B 1 60 ? 13.75 20.656 0.71 1 82.06 60 LYS B N 1
ATOM 1657 C CA . LYS B 1 60 ? 14.617 20.438 1.866 1 82.06 60 LYS B CA 1
ATOM 1658 C C . LYS B 1 60 ? 13.961 19.484 2.865 1 82.06 60 LYS B C 1
ATOM 1660 O O . LYS B 1 60 ? 14.609 18.562 3.365 1 82.06 60 LYS B O 1
ATOM 1665 N N . MET B 1 61 ? 12.672 19.719 3.182 1 86.62 61 MET B N 1
ATOM 1666 C CA . MET B 1 61 ? 11.945 18.938 4.18 1 86.62 61 MET B CA 1
ATOM 1667 C C . MET B 1 61 ? 10.688 18.312 3.58 1 86.62 61 MET B C 1
ATOM 1669 O O . MET B 1 61 ? 9.883 19 2.963 1 86.62 61 MET B O 1
ATOM 1673 N N . ASN B 1 62 ? 10.648 17 3.734 1 91.88 62 ASN B N 1
ATOM 1674 C CA . ASN B 1 62 ? 9.461 16.266 3.314 1 91.88 62 ASN B CA 1
ATOM 1675 C C . ASN B 1 62 ? 9.148 15.109 4.266 1 91.88 62 ASN B C 1
ATOM 1677 O O . ASN B 1 62 ? 9.758 15 5.332 1 91.88 62 ASN B O 1
ATOM 1681 N N . LEU B 1 63 ? 8.094 14.461 3.971 1 94.44 63 LEU B N 1
ATOM 1682 C CA . LEU B 1 63 ? 7.727 13.25 4.699 1 94.44 63 LEU B CA 1
ATOM 1683 C C . LEU B 1 63 ? 8.141 12 3.922 1 94.44 63 LEU B C 1
ATOM 1685 O O . LEU B 1 63 ? 8.055 11.977 2.693 1 94.44 63 LEU B O 1
ATOM 1689 N N . ILE B 1 64 ? 8.57 11.023 4.672 1 95.25 64 ILE B N 1
ATOM 1690 C CA . ILE B 1 64 ? 8.789 9.703 4.105 1 95.25 64 ILE B CA 1
ATOM 1691 C C . ILE B 1 64 ? 7.941 8.672 4.848 1 95.25 64 ILE B C 1
ATOM 1693 O O . ILE B 1 64 ? 7.566 8.891 6.004 1 95.25 64 ILE B O 1
ATOM 1697 N N . ASP B 1 65 ? 7.656 7.617 4.133 1 96.69 65 ASP B N 1
ATOM 1698 C CA . ASP B 1 65 ? 6.871 6.531 4.707 1 96.69 65 ASP B CA 1
ATOM 1699 C C . ASP B 1 65 ? 7.777 5.496 5.375 1 96.69 65 ASP B C 1
ATOM 1701 O O . ASP B 1 65 ? 8.719 4.996 4.754 1 96.69 65 ASP B O 1
ATOM 1705 N N . ALA B 1 66 ? 7.512 5.242 6.652 1 97.88 66 ALA B N 1
ATOM 1706 C CA . ALA B 1 66 ? 8.258 4.195 7.34 1 97.88 66 ALA B CA 1
ATOM 1707 C C . ALA B 1 66 ? 7.598 2.832 7.145 1 97.88 66 ALA B C 1
ATOM 1709 O O . ALA B 1 66 ? 8.273 1.849 6.836 1 97.88 66 ALA B O 1
ATOM 1710 N N . ASP B 1 67 ? 6.344 2.797 7.367 1 98.5 67 ASP B N 1
ATOM 1711 C CA . ASP B 1 67 ? 5.617 1.552 7.137 1 98.5 67 ASP B CA 1
ATOM 1712 C C . ASP B 1 67 ? 4.141 1.82 6.848 1 98.5 67 ASP B C 1
ATOM 1714 O O . ASP B 1 67 ? 3.672 2.951 6.988 1 98.5 67 ASP B O 1
ATOM 1718 N N . LEU B 1 68 ? 3.482 0.828 6.352 1 98.75 68 LEU B N 1
ATOM 1719 C CA . LEU B 1 68 ? 2.098 0.897 5.898 1 98.75 68 LEU B CA 1
ATOM 1720 C C . LEU B 1 68 ? 1.362 -0.405 6.191 1 98.75 68 LEU B C 1
ATOM 1722 O O . LEU B 1 68 ? 1.894 -1.491 5.953 1 98.75 68 LEU B O 1
ATOM 1726 N N . ALA B 1 69 ? 0.205 -0.283 6.785 1 98.81 69 ALA B N 1
ATOM 1727 C CA . ALA B 1 69 ? -0.722 -1.397 6.965 1 98.81 69 ALA B CA 1
ATOM 1728 C C . ALA B 1 69 ? -2.102 -1.06 6.406 1 98.81 69 ALA B C 1
ATOM 1730 O O . ALA B 1 69 ? -2.627 0.029 6.648 1 98.81 69 ALA B O 1
ATOM 1731 N N . VAL B 1 70 ? -2.633 -1.969 5.668 1 98.81 70 VAL B N 1
ATOM 1732 C CA . VAL B 1 70 ? -3.961 -1.785 5.094 1 98.81 70 VAL B CA 1
ATOM 1733 C C . VAL B 1 70 ? -4.789 -3.055 5.285 1 98.81 70 VAL B C 1
ATOM 1735 O O . VAL B 1 70 ? -4.285 -4.164 5.09 1 98.81 70 VAL B O 1
ATOM 1738 N N . ILE B 1 71 ? -6 -2.904 5.688 1 98.81 71 ILE B N 1
ATOM 1739 C CA . ILE B 1 71 ? -7.004 -3.959 5.609 1 98.81 71 ILE B CA 1
ATOM 1740 C C . ILE B 1 71 ? -8.062 -3.586 4.574 1 98.81 71 ILE B C 1
ATOM 1742 O O . ILE B 1 71 ? -8.773 -2.59 4.738 1 98.81 71 ILE B O 1
ATOM 1746 N N . TYR B 1 72 ? -8.094 -4.363 3.543 1 98.5 72 TYR B N 1
ATOM 1747 C CA . TYR B 1 72 ? -9.109 -4.168 2.514 1 98.5 72 TYR B CA 1
ATOM 1748 C C . TYR B 1 72 ? -10.398 -4.906 2.865 1 98.5 72 TYR B C 1
ATOM 1750 O O . TYR B 1 72 ? -10.359 -6.09 3.209 1 98.5 72 TYR B O 1
ATOM 1758 N N . LYS B 1 73 ? -11.5 -4.195 2.74 1 98 73 LYS B N 1
ATOM 1759 C CA . LYS B 1 73 ? -12.758 -4.781 3.188 1 98 73 LYS B CA 1
ATOM 1760 C C . LYS B 1 73 ? -13.68 -5.074 2.004 1 98 73 LYS B C 1
ATOM 1762 O O . LYS B 1 73 ? -14.18 -6.191 1.861 1 98 73 LYS B O 1
ATOM 1767 N N . THR B 1 74 ? -13.969 -4.066 1.24 1 96.5 74 THR B N 1
ATOM 1768 C CA . THR B 1 74 ? -14.812 -4.207 0.059 1 96.5 74 THR B CA 1
ATOM 1769 C C . THR B 1 74 ? -14.203 -3.471 -1.132 1 96.5 74 THR B C 1
ATOM 1771 O O . THR B 1 74 ? -13.203 -2.764 -0.986 1 96.5 74 THR B O 1
ATOM 1774 N N . GLU B 1 75 ? -14.703 -3.73 -2.318 1 94.31 75 GLU B N 1
ATOM 1775 C CA . GLU B 1 75 ? -14.156 -3.156 -3.541 1 94.31 75 GLU B CA 1
ATOM 1776 C C . GLU B 1 75 ? -14.711 -1.759 -3.797 1 94.31 75 GLU B C 1
ATOM 1778 O O . GLU B 1 75 ? -15.797 -1.425 -3.328 1 94.31 75 GLU B O 1
ATOM 1783 N N . ALA B 1 76 ? -13.945 -0.934 -4.41 1 97.19 76 ALA B N 1
ATOM 1784 C CA . ALA B 1 76 ? -14.398 0.327 -4.992 1 97.19 76 ALA B CA 1
ATOM 1785 C C . ALA B 1 76 ? -14.375 0.266 -6.52 1 97.19 76 ALA B C 1
ATOM 1787 O O . ALA B 1 76 ? -13.469 -0.322 -7.109 1 97.19 76 ALA B O 1
ATOM 1788 N N . ALA B 1 77 ? -15.391 0.854 -7.125 1 96.69 77 ALA B N 1
ATOM 1789 C CA . ALA B 1 77 ? -15.523 0.794 -8.578 1 96.69 77 ALA B CA 1
ATOM 1790 C C . ALA B 1 77 ? -15.516 2.193 -9.188 1 96.69 77 ALA B C 1
ATOM 1792 O O . ALA B 1 77 ? -15.672 3.188 -8.477 1 96.69 77 ALA B O 1
ATOM 1793 N N . HIS B 1 78 ? -15.305 2.209 -10.5 1 97.88 78 HIS B N 1
ATOM 1794 C CA . HIS B 1 78 ? -15.375 3.471 -11.227 1 97.88 78 HIS B CA 1
ATOM 1795 C C . HIS B 1 78 ? -16.641 4.238 -10.883 1 97.88 78 HIS B C 1
ATOM 1797 O O . HIS B 1 78 ? -17.734 3.654 -10.828 1 97.88 78 HIS B O 1
ATOM 1803 N N . GLY B 1 79 ? -16.438 5.539 -10.641 1 97.88 79 GLY B N 1
ATOM 1804 C CA . GLY B 1 79 ? -17.578 6.406 -10.391 1 97.88 79 GLY B CA 1
ATOM 1805 C C . GLY B 1 79 ? -17.953 6.484 -8.93 1 97.88 79 GLY B C 1
ATOM 1806 O O . GLY B 1 79 ? -18.703 7.383 -8.523 1 97.88 79 GLY B O 1
ATOM 1807 N N . ASP B 1 80 ? -17.469 5.531 -8.109 1 98.5 80 ASP B N 1
ATOM 1808 C CA . ASP B 1 80 ? -17.75 5.594 -6.68 1 98.5 80 ASP B CA 1
ATOM 1809 C C . ASP B 1 80 ? -17.203 6.875 -6.059 1 98.5 80 ASP B C 1
ATOM 1811 O O . ASP B 1 80 ? -16.109 7.316 -6.402 1 98.5 80 ASP B O 1
ATOM 1815 N N . MET B 1 81 ? -17.984 7.473 -5.234 1 98.81 81 MET B N 1
ATOM 1816 C CA . MET B 1 81 ? -17.5 8.516 -4.34 1 98.81 81 MET B CA 1
ATOM 1817 C C . MET B 1 81 ? -17.016 7.926 -3.018 1 98.81 81 MET B C 1
ATOM 1819 O O . MET B 1 81 ? -17.797 7.316 -2.287 1 98.81 81 MET B O 1
ATOM 1823 N N . LEU B 1 82 ? -15.727 8.164 -2.715 1 98.88 82 LEU B N 1
ATOM 1824 C CA . LEU B 1 82 ? -15.148 7.617 -1.492 1 98.88 82 LEU B CA 1
ATOM 1825 C C . LEU B 1 82 ? -14.922 8.719 -0.46 1 98.88 82 LEU B C 1
ATOM 1827 O O . LEU B 1 82 ? -14.328 9.75 -0.768 1 98.88 82 LEU B O 1
ATOM 1831 N N . ARG B 1 83 ? -15.422 8.461 0.722 1 98.88 83 ARG B N 1
ATOM 1832 C CA . ARG B 1 83 ? -15.062 9.305 1.858 1 98.88 83 ARG B CA 1
ATOM 1833 C C . ARG B 1 83 ? -13.82 8.773 2.564 1 98.88 83 ARG B C 1
ATOM 1835 O O . ARG B 1 83 ? -13.758 7.594 2.91 1 98.88 83 ARG B O 1
ATOM 1842 N N . VAL B 1 84 ? -12.867 9.633 2.746 1 98.88 84 VAL B N 1
ATOM 1843 C CA . VAL B 1 84 ? -11.648 9.289 3.469 1 98.88 84 VAL B CA 1
ATOM 1844 C C . VAL B 1 84 ? -11.57 10.086 4.77 1 98.88 84 VAL B C 1
ATOM 1846 O O . VAL B 1 84 ? -11.406 11.305 4.75 1 98.88 84 VAL B O 1
ATOM 1849 N N . ASP B 1 85 ? -11.695 9.336 5.891 1 98.5 85 ASP B N 1
ATOM 1850 C CA . ASP B 1 85 ? -11.508 9.93 7.211 1 98.5 85 ASP B CA 1
ATOM 1851 C C . ASP B 1 85 ? -10.062 9.758 7.691 1 98.5 85 ASP B C 1
ATOM 1853 O O . ASP B 1 85 ? -9.492 8.672 7.562 1 98.5 85 ASP B O 1
ATOM 1857 N N . LEU B 1 86 ? -9.594 10.891 8.234 1 97.75 86 LEU B N 1
ATOM 1858 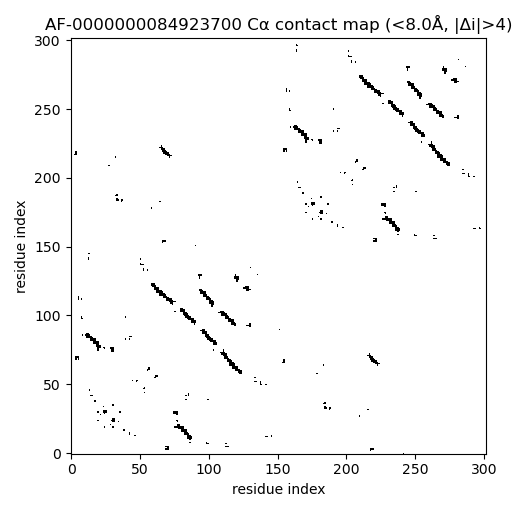C CA . LEU B 1 86 ? -8.188 10.93 8.602 1 97.75 86 LEU B CA 1
ATOM 1859 C C . LEU B 1 86 ? -8.023 11.234 10.086 1 97.75 86 LEU B C 1
ATOM 1861 O O . LEU B 1 86 ? -8.617 12.188 10.602 1 97.75 86 LEU B O 1
ATOM 1865 N N . GLY B 1 87 ? -7.312 10.32 10.773 1 95.69 87 GLY B N 1
ATOM 1866 C CA . GLY B 1 87 ? -6.773 10.594 12.094 1 95.69 87 GLY B CA 1
ATOM 1867 C C . GLY B 1 87 ? -5.258 10.68 12.109 1 95.69 87 GLY B C 1
ATOM 1868 O O . GLY B 1 87 ? -4.582 9.945 11.391 1 95.69 87 GLY B O 1
ATOM 1869 N N . ILE B 1 88 ? -4.781 11.594 12.945 1 94.56 88 ILE B N 1
ATOM 1870 C CA . ILE B 1 88 ? -3.336 11.75 13.078 1 94.56 88 ILE B CA 1
ATOM 1871 C C . ILE B 1 88 ? -2.934 11.633 14.547 1 94.56 88 ILE B C 1
ATOM 1873 O O . ILE B 1 88 ? -3.498 12.32 15.406 1 94.56 88 ILE B O 1
ATOM 1877 N N . ILE B 1 89 ? -1.975 10.773 14.812 1 92.5 89 ILE B N 1
ATOM 1878 C CA . ILE B 1 89 ? -1.442 10.609 16.156 1 92.5 89 ILE B CA 1
ATOM 1879 C C . ILE B 1 89 ? 0.074 10.781 16.141 1 92.5 89 ILE B C 1
ATOM 1881 O O . ILE B 1 89 ? 0.786 10.023 15.484 1 92.5 89 ILE B O 1
ATOM 1885 N N . PRO B 1 90 ? 0.554 11.797 16.891 1 91.06 90 PRO B N 1
ATOM 1886 C CA . PRO B 1 90 ? 2.012 11.914 16.984 1 91.06 90 PRO B CA 1
ATOM 1887 C C . PRO B 1 90 ? 2.678 10.625 17.469 1 91.06 90 PRO B C 1
ATOM 1889 O O . PRO B 1 90 ? 2.15 9.953 18.359 1 91.06 90 PRO B O 1
ATOM 1892 N N . SER B 1 91 ? 3.721 10.281 16.75 1 91.69 91 SER B N 1
ATOM 1893 C CA . SER B 1 91 ? 4.438 9.055 17.078 1 91.69 91 SER B CA 1
ATOM 1894 C C . SER B 1 91 ? 5.922 9.328 17.312 1 91.69 91 SER B C 1
ATOM 1896 O O . SER B 1 91 ? 6.758 8.961 16.469 1 91.69 91 SER B O 1
ATOM 1898 N N . GLY B 1 92 ? 6.301 9.922 18.438 1 89.81 92 GLY B N 1
ATOM 1899 C CA . GLY B 1 92 ? 7.672 10.273 18.781 1 89.81 92 GLY B CA 1
ATOM 1900 C C . GLY B 1 92 ? 8.062 11.664 18.312 1 89.81 92 GLY B C 1
ATOM 1901 O O . GLY B 1 92 ? 7.195 12.492 18.031 1 89.81 92 GLY B O 1
ATOM 1902 N N . ILE B 1 93 ? 9.383 11.914 18.203 1 94.38 93 ILE B N 1
ATOM 1903 C CA . ILE B 1 93 ? 9.859 13.273 17.938 1 94.38 93 ILE B CA 1
ATOM 1904 C C . ILE B 1 93 ? 10.117 13.438 16.438 1 94.38 93 ILE B C 1
ATOM 1906 O O . ILE B 1 93 ? 10.391 14.539 15.969 1 94.38 93 ILE B O 1
ATOM 1910 N N . TYR B 1 94 ? 9.961 12.359 15.656 1 96.38 94 TYR B N 1
ATOM 1911 C CA . TYR B 1 94 ? 10.383 12.453 14.266 1 96.38 94 TYR B CA 1
ATOM 1912 C C . TYR B 1 94 ? 9.18 12.375 13.328 1 96.38 94 TYR B C 1
ATOM 1914 O O . TYR B 1 94 ? 9.305 12.625 12.125 1 96.38 94 TYR B O 1
ATOM 1922 N N . GLY B 1 95 ? 8 11.945 13.898 1 95.62 95 GLY B N 1
ATOM 1923 C CA . GLY B 1 95 ? 6.945 11.742 12.922 1 95.62 95 GLY B CA 1
ATOM 1924 C C . GLY B 1 95 ? 5.578 11.547 13.547 1 95.62 95 GLY B C 1
ATOM 1925 O O . GLY B 1 95 ? 5.301 12.078 14.625 1 95.62 95 GLY B O 1
ATOM 1926 N N . PHE B 1 96 ? 4.648 10.922 12.828 1 94.56 96 PHE B N 1
ATOM 1927 C CA . PHE B 1 96 ? 3.277 10.656 13.242 1 94.56 96 PHE B CA 1
ATOM 1928 C C . PHE B 1 96 ? 2.713 9.445 12.508 1 94.56 96 PHE B C 1
ATOM 1930 O O . PHE B 1 96 ? 3.271 9.008 11.5 1 94.56 96 PHE B O 1
ATOM 1937 N N . ASP B 1 97 ? 1.653 8.898 13.109 1 96.81 97 ASP B N 1
ATOM 1938 C CA . ASP B 1 97 ? 0.854 7.883 12.438 1 96.81 97 ASP B CA 1
ATOM 1939 C C . ASP B 1 97 ? -0.433 8.477 11.875 1 96.81 97 ASP B C 1
ATOM 1941 O O . ASP B 1 97 ? -1.176 9.156 12.594 1 96.81 97 ASP B O 1
ATOM 1945 N N . ALA B 1 98 ? -0.583 8.281 10.617 1 97.38 98 ALA B N 1
ATOM 1946 C CA . ALA B 1 98 ? -1.848 8.633 9.977 1 97.38 98 ALA B CA 1
ATOM 1947 C C . ALA B 1 98 ? -2.77 7.418 9.875 1 97.38 98 ALA B C 1
ATOM 1949 O O . ALA B 1 98 ? -2.357 6.355 9.406 1 97.38 98 ALA B O 1
ATOM 1950 N N . PHE B 1 99 ? -3.979 7.586 10.328 1 98.44 99 PHE B N 1
ATOM 1951 C CA . PHE B 1 99 ? -5.004 6.551 10.258 1 98.44 99 PHE B CA 1
ATOM 1952 C C . PHE B 1 99 ? -6.098 6.941 9.273 1 98.44 99 PHE B C 1
ATOM 1954 O O . PHE B 1 99 ? -6.504 8.109 9.211 1 98.44 99 PHE B O 1
ATOM 1961 N N . TYR B 1 100 ? -6.539 5.922 8.578 1 98.88 100 TYR B N 1
ATOM 1962 C CA . TYR B 1 100 ? -7.547 6.191 7.559 1 98.88 100 TYR B CA 1
ATOM 1963 C C . TYR B 1 100 ? -8.711 5.215 7.664 1 98.88 100 TYR B C 1
ATOM 1965 O O . TYR B 1 100 ? -8.508 4.02 7.902 1 98.88 100 TYR B O 1
ATOM 1973 N N . ARG B 1 101 ? -9.859 5.703 7.484 1 98.88 101 ARG B N 1
ATOM 1974 C CA . ARG B 1 101 ? -11.039 4.918 7.148 1 98.88 101 ARG B CA 1
ATOM 1975 C C . ARG B 1 101 ? -11.625 5.355 5.809 1 98.88 101 ARG B C 1
ATOM 1977 O O . ARG B 1 101 ? -11.945 6.531 5.621 1 98.88 101 ARG B O 1
ATOM 1984 N N . VAL B 1 102 ? -11.703 4.477 4.902 1 98.94 102 VAL B N 1
ATOM 1985 C CA . VAL B 1 102 ? -12.25 4.758 3.58 1 98.94 102 VAL B CA 1
ATOM 1986 C C . VAL B 1 102 ? -13.625 4.098 3.441 1 98.94 102 VAL B C 1
ATOM 1988 O O . VAL B 1 102 ? -13.758 2.885 3.617 1 98.94 102 VAL B O 1
ATOM 1991 N N . THR B 1 103 ? -14.602 4.859 3.105 1 98.88 103 THR B N 1
ATOM 1992 C CA . THR B 1 103 ? -15.969 4.363 2.99 1 98.88 103 THR B CA 1
ATOM 1993 C C . THR B 1 103 ? -16.594 4.789 1.662 1 98.88 103 THR B C 1
ATOM 1995 O O . THR B 1 103 ? -16.281 5.863 1.145 1 98.88 103 THR B O 1
ATOM 1998 N N . ASN B 1 104 ? -17.375 3.916 1.117 1 98.81 104 ASN B N 1
ATOM 1999 C CA . ASN B 1 104 ? -18.219 4.324 0.001 1 98.81 104 ASN B CA 1
ATOM 2000 C C . ASN B 1 104 ? -19.312 5.293 0.45 1 98.81 104 ASN B C 1
ATOM 2002 O O . ASN B 1 104 ? -20.156 4.949 1.288 1 98.81 104 ASN B O 1
ATOM 2006 N N . GLU B 1 105 ? -19.266 6.434 -0.082 1 98.25 105 GLU B N 1
ATOM 2007 C CA . GLU B 1 105 ? -20.172 7.488 0.381 1 98.25 105 GLU B CA 1
ATOM 2008 C C . GLU B 1 105 ? -21.625 7.105 0.174 1 98.25 105 GLU B C 1
ATOM 2010 O O . GLU B 1 105 ? -22.484 7.398 1.016 1 98.25 105 GLU B O 1
ATOM 2015 N N . ARG B 1 106 ? -21.906 6.457 -0.893 1 97.75 106 ARG B N 1
ATOM 2016 C CA . ARG B 1 106 ? -23.281 6.117 -1.25 1 97.75 106 ARG B CA 1
ATOM 2017 C C . ARG B 1 106 ? -23.797 4.965 -0.396 1 97.75 106 ARG B C 1
ATOM 2019 O O . ARG B 1 106 ? -24.891 5.043 0.158 1 97.75 106 ARG B O 1
ATOM 2026 N N . THR B 1 107 ? -23.062 3.895 -0.193 1 97.5 107 THR B N 1
ATOM 2027 C CA . THR B 1 107 ? -23.547 2.674 0.441 1 97.5 107 THR B CA 1
ATOM 2028 C C . THR B 1 107 ? -23.203 2.66 1.927 1 97.5 107 THR B C 1
ATOM 2030 O O . THR B 1 107 ? -23.781 1.9 2.701 1 97.5 107 THR B O 1
ATOM 2033 N N . GLY B 1 108 ? -22.219 3.428 2.32 1 97.94 108 GLY B N 1
ATOM 2034 C CA . GLY B 1 108 ? -21.734 3.412 3.691 1 97.94 108 GLY B CA 1
ATOM 2035 C C . GLY B 1 108 ? -20.797 2.254 3.982 1 97.94 108 GLY B C 1
ATOM 2036 O O . GLY B 1 108 ? -20.266 2.15 5.086 1 97.94 108 GLY B O 1
ATOM 2037 N N . GLU B 1 109 ? -20.516 1.45 3.02 1 98.12 109 GLU B N 1
ATOM 2038 C CA . GLU B 1 109 ? -19.656 0.292 3.219 1 98.12 109 GLU B CA 1
ATOM 2039 C C . GLU B 1 109 ? -18.203 0.712 3.381 1 98.12 109 GLU B C 1
ATOM 2041 O O . GLU B 1 109 ? -17.719 1.601 2.672 1 98.12 109 GLU B O 1
ATOM 2046 N N . GLU B 1 110 ? -17.562 0.078 4.352 1 98.75 110 GLU B N 1
ATOM 2047 C CA . GLU B 1 110 ? -16.125 0.297 4.492 1 98.75 110 GLU B CA 1
ATOM 2048 C C . GLU B 1 110 ? -15.359 -0.358 3.35 1 98.75 110 GLU B C 1
ATOM 2050 O O . GLU B 1 110 ? -15.547 -1.544 3.066 1 98.75 110 GLU B O 1
ATOM 2055 N N . ILE B 1 111 ? -14.578 0.442 2.699 1 98.75 111 ILE B N 1
ATOM 2056 C CA . ILE B 1 111 ? -13.719 -0.041 1.618 1 98.75 111 ILE B CA 1
ATOM 2057 C C . ILE B 1 111 ? -12.398 -0.552 2.193 1 98.75 111 ILE B C 1
ATOM 2059 O O . ILE B 1 111 ? -11.922 -1.617 1.802 1 98.75 111 ILE B O 1
ATOM 2063 N N . ALA B 1 112 ? -11.867 0.164 3.133 1 98.88 112 ALA B N 1
ATOM 2064 C CA . ALA B 1 112 ? -10.586 -0.194 3.744 1 98.88 112 ALA B CA 1
ATOM 2065 C C . ALA B 1 112 ? -10.328 0.645 4.992 1 98.88 112 ALA B C 1
ATOM 2067 O O . ALA B 1 112 ? -10.914 1.712 5.168 1 98.88 112 ALA B O 1
ATOM 2068 N N . ILE B 1 113 ? -9.445 0.14 5.855 1 98.88 113 ILE B N 1
ATOM 2069 C CA . ILE B 1 113 ? -8.781 0.937 6.879 1 98.88 113 ILE B CA 1
ATOM 2070 C C . ILE B 1 113 ? -7.266 0.81 6.73 1 98.88 113 ILE B C 1
ATOM 2072 O O . ILE B 1 113 ? -6.766 -0.184 6.195 1 98.88 113 ILE B O 1
ATOM 2076 N N . ALA B 1 114 ? -6.609 1.826 7.168 1 98.88 114 ALA B N 1
ATOM 2077 C CA . ALA B 1 114 ? -5.164 1.828 6.957 1 98.88 114 ALA B CA 1
ATOM 2078 C C . ALA B 1 114 ? -4.453 2.648 8.023 1 98.88 114 ALA B C 1
ATOM 2080 O O . ALA B 1 114 ? -5.059 3.516 8.656 1 98.88 114 ALA B O 1
ATOM 2081 N N . LYS B 1 115 ? -3.236 2.334 8.25 1 98.81 115 LYS B N 1
ATOM 2082 C CA . LYS B 1 115 ? -2.299 3.092 9.078 1 98.81 115 LYS B CA 1
ATOM 2083 C C . LYS B 1 115 ? -0.975 3.303 8.352 1 98.81 115 LYS B C 1
ATOM 2085 O O . LYS B 1 115 ? -0.399 2.355 7.809 1 98.81 115 LYS B O 1
ATOM 2090 N N . MET B 1 116 ? -0.577 4.469 8.273 1 98.5 116 MET B N 1
ATOM 2091 C CA . MET B 1 116 ? 0.687 4.855 7.648 1 98.5 116 MET B CA 1
ATOM 2092 C C . MET B 1 116 ? 1.579 5.594 8.641 1 98.5 116 MET B C 1
ATOM 2094 O O . MET B 1 116 ? 1.17 6.598 9.219 1 98.5 116 MET B O 1
ATOM 2098 N N . ALA B 1 117 ? 2.783 5.078 8.859 1 98.06 117 ALA B N 1
ATOM 2099 C CA . ALA B 1 117 ? 3.754 5.762 9.711 1 98.06 117 ALA B CA 1
ATOM 2100 C C . ALA B 1 117 ? 4.625 6.711 8.898 1 98.06 117 ALA B C 1
ATOM 2102 O O . ALA B 1 117 ? 5.336 6.281 7.98 1 98.06 117 ALA B O 1
ATOM 2103 N N . MET B 1 118 ? 4.633 7.961 9.289 1 97.25 118 MET B N 1
ATOM 2104 C CA . MET B 1 118 ? 5.305 9.016 8.531 1 97.25 118 MET B CA 1
ATOM 2105 C C . MET B 1 118 ? 6.418 9.656 9.359 1 97.25 118 MET B C 1
ATOM 2107 O O . MET B 1 118 ? 6.246 9.891 10.562 1 97.25 118 MET B O 1
ATOM 2111 N N . LEU B 1 119 ? 7.508 9.891 8.672 1 97.06 119 LEU B N 1
ATOM 2112 C CA . LEU B 1 119 ? 8.641 10.555 9.312 1 97.06 119 LEU B CA 1
ATOM 2113 C C . LEU B 1 119 ? 9.023 11.82 8.547 1 97.06 119 LEU B C 1
ATOM 2115 O O . LEU B 1 119 ? 9 11.836 7.316 1 97.06 119 LEU B O 1
ATOM 2119 N N . PHE B 1 120 ? 9.445 12.797 9.32 1 96.19 120 PHE B N 1
ATOM 2120 C CA . PHE B 1 120 ? 10.016 13.977 8.688 1 96.19 120 PHE B CA 1
ATOM 2121 C C . PHE B 1 120 ? 11.453 13.727 8.258 1 96.19 120 PHE B C 1
ATOM 2123 O O . PHE B 1 120 ? 12.234 13.125 9 1 96.19 120 PHE B O 1
ATOM 2130 N N . PHE B 1 121 ? 11.75 14.164 7.078 1 95.62 121 PHE B N 1
ATOM 2131 C CA . PHE B 1 121 ? 13.039 13.867 6.469 1 95.62 121 PHE B CA 1
ATOM 2132 C C . PHE B 1 121 ? 13.656 15.117 5.859 1 95.62 121 PHE B C 1
ATOM 2134 O O . PHE B 1 121 ? 12.984 15.852 5.129 1 95.62 121 PHE B O 1
ATOM 2141 N N . ASP B 1 122 ? 14.938 15.375 6.207 1 93.62 122 ASP B N 1
ATOM 2142 C CA . ASP B 1 122 ? 15.734 16.453 5.617 1 93.62 122 ASP B CA 1
ATOM 2143 C C . ASP B 1 122 ? 16.516 15.938 4.402 1 93.62 122 ASP B C 1
ATOM 2145 O O . ASP B 1 122 ? 17.547 15.281 4.551 1 93.62 122 ASP B O 1
ATOM 2149 N N . TYR B 1 123 ? 16.078 16.281 3.221 1 87.81 123 TYR B N 1
ATOM 2150 C CA . TYR B 1 123 ? 16.672 15.75 2.002 1 87.81 123 TYR B CA 1
ATOM 2151 C C . TYR B 1 123 ? 18.031 16.359 1.74 1 87.81 123 TYR B C 1
ATOM 2153 O O . TYR B 1 123 ? 18.859 15.789 1.021 1 87.81 123 TYR B O 1
ATOM 2161 N N . GLU B 1 124 ? 18.266 17.531 2.264 1 88.75 124 GLU B N 1
ATOM 2162 C CA . GLU B 1 124 ? 19.594 18.141 2.154 1 88.75 124 GLU B CA 1
ATOM 2163 C C . GLU B 1 124 ? 20.609 17.359 2.984 1 88.75 124 GLU B C 1
ATOM 2165 O O . GLU B 1 124 ? 21.688 17.031 2.494 1 88.75 124 GLU B O 1
ATOM 2170 N N . GLN B 1 125 ? 20.281 17.078 4.172 1 92.5 125 GLN B N 1
ATOM 2171 C CA . GLN B 1 125 ? 21.156 16.328 5.062 1 92.5 125 GLN B CA 1
ATOM 2172 C C . GLN B 1 125 ? 20.953 14.828 4.91 1 92.5 125 GLN B C 1
ATOM 2174 O O . GLN B 1 125 ? 21.75 14.031 5.41 1 92.5 125 GLN B O 1
ATOM 2179 N N . ARG B 1 126 ? 19.922 14.445 4.219 1 89.75 126 ARG B N 1
ATOM 2180 C CA . ARG B 1 126 ? 19.547 13.062 3.943 1 89.75 126 ARG B CA 1
ATOM 2181 C C . ARG B 1 126 ? 19.453 12.258 5.234 1 89.75 126 ARG B C 1
ATOM 2183 O O . ARG B 1 126 ? 20.047 11.188 5.355 1 89.75 126 ARG B O 1
ATOM 2190 N N . GLN B 1 127 ? 18.703 12.812 6.148 1 94.81 127 GLN B N 1
ATOM 2191 C CA . GLN B 1 127 ? 18.453 12.148 7.426 1 94.81 127 GLN B CA 1
ATOM 2192 C C . GLN B 1 127 ? 17.062 12.484 7.953 1 94.81 127 GLN B C 1
ATOM 2194 O O . GLN B 1 127 ? 16.453 13.477 7.535 1 94.81 127 GLN B O 1
ATOM 2199 N N . ILE B 1 128 ? 16.609 11.68 8.891 1 96 128 ILE B N 1
ATOM 2200 C CA . ILE B 1 128 ? 15.367 11.953 9.602 1 96 128 ILE B CA 1
ATOM 2201 C C . ILE B 1 128 ? 15.523 13.219 10.445 1 96 128 ILE B C 1
ATOM 2203 O O . ILE B 1 128 ? 16.562 13.43 11.062 1 96 128 ILE B O 1
ATOM 2207 N N . SER B 1 129 ? 14.516 14 10.469 1 95.5 129 SER B N 1
ATOM 2208 C CA . SER B 1 129 ? 14.539 15.273 11.195 1 95.5 129 SER B CA 1
ATOM 2209 C C . SER B 1 129 ? 13.398 15.359 12.195 1 95.5 129 SER B C 1
ATOM 2211 O O . SER B 1 129 ? 12.344 14.742 12.008 1 95.5 129 SER B O 1
ATOM 2213 N N . PRO B 1 130 ? 13.617 16.125 13.227 1 95.06 130 PRO B N 1
ATOM 2214 C CA . PRO B 1 130 ? 12.516 16.312 14.18 1 95.06 130 PRO B CA 1
ATOM 2215 C C . PRO B 1 130 ? 11.297 16.984 13.547 1 95.06 130 PRO B C 1
ATOM 2217 O O . PRO B 1 130 ? 11.438 17.703 12.555 1 95.06 130 PRO B O 1
ATOM 2220 N N . VAL B 1 131 ? 10.164 16.688 14.188 1 94 131 VAL B N 1
ATOM 2221 C CA . VAL B 1 131 ? 8.922 17.328 13.758 1 94 131 VAL B CA 1
ATOM 2222 C C . VAL B 1 131 ? 9.078 18.844 13.836 1 94 131 VAL B C 1
ATOM 2224 O O . VAL B 1 131 ? 9.453 19.391 14.875 1 94 131 VAL B O 1
ATOM 2227 N N . PRO B 1 132 ? 8.773 19.484 12.695 1 91.44 132 PRO B N 1
ATOM 2228 C CA . PRO B 1 132 ? 8.883 20.938 12.727 1 91.44 132 PRO B CA 1
ATOM 2229 C C . PRO B 1 132 ? 7.883 21.578 13.695 1 91.44 132 PRO B C 1
ATOM 2231 O O . PRO B 1 132 ? 6.75 21.109 13.812 1 91.44 132 PRO B O 1
ATOM 2234 N N . GLU B 1 133 ? 8.352 22.641 14.289 1 88.12 133 GLU B N 1
ATOM 2235 C CA . GLU B 1 133 ? 7.5 23.359 15.227 1 88.12 133 GLU B CA 1
ATOM 2236 C C . GLU B 1 133 ? 6.199 23.812 14.562 1 88.12 133 GLU B C 1
ATOM 2238 O O . GLU B 1 133 ? 5.133 23.75 15.18 1 88.12 133 GLU B O 1
ATOM 2243 N N . ALA B 1 134 ? 6.34 24.25 13.328 1 85.25 134 ALA B N 1
ATOM 2244 C CA . ALA B 1 134 ? 5.172 24.719 12.594 1 85.25 134 ALA B CA 1
ATOM 2245 C C . ALA B 1 134 ? 4.105 23.641 12.5 1 85.25 134 ALA B C 1
ATOM 2247 O O . ALA B 1 134 ? 2.906 23.922 12.555 1 85.25 134 ALA B O 1
ATOM 2248 N N . PHE B 1 135 ? 4.504 22.406 12.375 1 88.81 135 PHE B N 1
ATOM 2249 C CA . PHE B 1 135 ? 3.574 21.281 12.312 1 88.81 135 PHE B CA 1
ATOM 2250 C C . PHE B 1 135 ? 2.943 21.016 13.68 1 88.81 135 PHE B C 1
ATOM 2252 O O . PHE B 1 135 ? 1.729 20.844 13.781 1 88.81 135 PHE B O 1
ATOM 2259 N N . THR B 1 136 ? 3.74 21.047 14.648 1 84.75 136 THR B N 1
ATOM 2260 C CA . THR B 1 136 ? 3.297 20.781 16.016 1 84.75 136 THR B CA 1
ATOM 2261 C C . THR B 1 136 ? 2.26 21.812 16.453 1 84.75 136 THR B C 1
ATOM 2263 O O . THR B 1 136 ? 1.296 21.484 17.141 1 84.75 136 THR B O 1
ATOM 2266 N N . VAL B 1 137 ? 2.395 22.984 15.992 1 84.31 137 VAL B N 1
ATOM 2267 C CA . VAL B 1 137 ? 1.521 24.078 16.406 1 84.31 137 VAL B CA 1
ATOM 2268 C C . VAL B 1 137 ? 0.212 24.016 15.617 1 84.31 137 VAL B C 1
ATOM 2270 O O . VAL B 1 137 ? -0.855 24.328 16.141 1 84.31 137 VAL B O 1
ATOM 2273 N N . ALA B 1 138 ? 0.325 23.531 14.43 1 82.31 138 ALA B N 1
ATOM 2274 C CA . ALA B 1 138 ? -0.827 23.547 13.531 1 82.31 138 ALA B CA 1
ATOM 2275 C C . ALA B 1 138 ? -1.797 22.422 13.859 1 82.31 138 ALA B C 1
ATOM 2277 O O . ALA B 1 138 ? -3.016 22.594 13.766 1 82.31 138 ALA B O 1
ATOM 2278 N N . LEU B 1 139 ? -1.347 21.281 14.289 1 79.25 139 LEU B N 1
ATOM 2279 C CA . LEU B 1 139 ? -2.16 20.062 14.414 1 79.25 139 LEU B CA 1
ATOM 2280 C C . LEU B 1 139 ? -3.238 20.25 15.477 1 79.25 139 LEU B C 1
ATOM 2282 O O . LEU B 1 139 ? -4.406 19.938 15.234 1 79.25 139 LEU B O 1
ATOM 2286 N N . PRO B 1 140 ? -2.855 20.719 16.578 1 72.5 140 PRO B N 1
ATOM 2287 C CA . PRO B 1 140 ? -3.885 20.922 17.594 1 72.5 140 PRO B CA 1
ATOM 2288 C C . PRO B 1 140 ? -4.977 21.891 17.156 1 72.5 140 PRO B C 1
ATOM 2290 O O . PRO B 1 140 ? -6.145 21.734 17.516 1 72.5 140 PRO B O 1
ATOM 2293 N N . LYS B 1 141 ? -4.574 22.828 16.406 1 73.19 141 LYS B N 1
ATOM 2294 C CA . LYS B 1 141 ? -5.551 23.812 15.93 1 73.19 141 LYS B CA 1
ATOM 2295 C C . LYS B 1 141 ? -6.59 23.156 15.023 1 73.19 141 LYS B C 1
ATOM 2297 O O . LYS B 1 141 ? -7.77 23.516 15.055 1 73.19 141 LYS B O 1
ATOM 2302 N N . ILE B 1 142 ? -6.066 22.203 14.398 1 69.38 142 ILE B N 1
ATOM 2303 C CA . ILE B 1 142 ? -6.965 21.484 13.5 1 69.38 142 ILE B CA 1
ATOM 2304 C C . ILE B 1 142 ? -7.836 20.531 14.297 1 69.38 142 ILE B C 1
ATOM 2306 O O . ILE B 1 142 ? -9.039 20.422 14.047 1 69.38 142 ILE B O 1
ATOM 2310 N N . TYR B 1 143 ? -7.219 19.828 15.227 1 67.94 143 TYR B N 1
ATOM 2311 C CA . TYR B 1 143 ? -7.961 18.906 16.078 1 67.94 143 TYR B CA 1
ATOM 2312 C C . TYR B 1 143 ? -9.102 19.625 16.797 1 67.94 143 TYR B C 1
ATOM 2314 O O . TYR B 1 143 ? -10.195 19.078 16.953 1 67.94 143 TYR B O 1
ATOM 2322 N N . ASN B 1 144 ? -8.797 20.797 17.156 1 63.62 144 ASN B N 1
ATOM 2323 C CA . ASN B 1 144 ? -9.773 21.578 17.906 1 63.62 144 ASN B CA 1
ATOM 2324 C C . ASN B 1 144 ? -10.883 22.109 17 1 63.62 144 ASN B C 1
ATOM 2326 O O . ASN B 1 144 ? -11.992 22.391 17.453 1 63.62 144 ASN B O 1
ATOM 2330 N N . ARG B 1 145 ? -10.523 22.359 15.797 1 57.47 145 ARG B N 1
ATOM 2331 C CA . ARG B 1 145 ? -11.539 22.797 14.852 1 57.47 145 ARG B CA 1
ATOM 2332 C C . ARG B 1 145 ? -12.492 21.672 14.492 1 57.47 145 ARG B C 1
ATOM 2334 O O . ARG B 1 145 ? -13.672 21.906 14.195 1 57.47 145 ARG B O 1
ATOM 2341 N N . ALA B 1 146 ? -11.992 20.562 14.336 1 56.56 146 ALA B N 1
ATOM 2342 C CA . ALA B 1 146 ? -12.773 19.406 13.906 1 56.56 146 ALA B CA 1
ATOM 2343 C C . ALA B 1 146 ? -13.805 19.016 14.961 1 56.56 146 ALA B C 1
ATOM 2345 O O . ALA B 1 146 ? -14.758 18.297 14.672 1 56.56 146 ALA B O 1
ATOM 2346 N N . ILE B 1 147 ? -13.625 19.438 16.234 1 50.09 147 ILE B N 1
ATOM 2347 C CA . ILE B 1 147 ? -14.641 19.172 17.25 1 50.09 147 ILE B CA 1
ATOM 2348 C C . ILE B 1 147 ? -15.766 20.203 17.125 1 50.09 147 ILE B C 1
ATOM 2350 O O . ILE B 1 147 ? -15.531 21.406 17.266 1 50.09 147 ILE B O 1
ATOM 2354 N N . PRO B 1 148 ? -16.891 19.859 16.453 1 46.69 148 PRO B N 1
ATOM 2355 C CA . PRO B 1 148 ? -17.984 20.812 16.469 1 46.69 148 PRO B CA 1
ATOM 2356 C C . PRO B 1 148 ? -18.219 21.438 17.844 1 46.69 148 PRO B C 1
ATOM 2358 O O . PRO B 1 148 ? -18.125 20.734 18.859 1 46.69 148 PRO B O 1
ATOM 2361 N N . SER B 1 149 ? -17.906 22.781 17.938 1 39.38 149 SER B N 1
ATOM 2362 C CA . SER B 1 149 ? -18.359 23.5 19.125 1 39.38 149 SER B CA 1
ATOM 2363 C C . SER B 1 149 ? -19.797 23.109 19.484 1 39.38 149 SER B C 1
ATOM 2365 O O . SER B 1 149 ? -20.703 23.297 18.672 1 39.38 149 SER B O 1
ATOM 2367 N N . THR B 1 150 ? -19.922 22.062 20.031 1 37.84 150 THR B N 1
ATOM 2368 C CA . THR B 1 150 ? -21.25 21.953 20.625 1 37.84 150 THR B CA 1
ATOM 2369 C C . THR B 1 150 ? -21.625 23.25 21.328 1 37.84 150 THR B C 1
ATOM 2371 O O . THR B 1 150 ? -21.188 23.5 22.453 1 37.84 150 THR B O 1
ATOM 2374 N N . GLU B 1 151 ? -21.422 24.5 20.688 1 30.34 151 GLU B N 1
ATOM 2375 C CA . GLU B 1 151 ? -22.312 25.5 21.266 1 30.34 151 GLU B CA 1
ATOM 2376 C C . GLU B 1 151 ? -23.75 25.297 20.797 1 30.34 151 GLU B C 1
ATOM 2378 O O . GLU B 1 151 ? -23.984 24.984 19.625 1 30.34 151 GLU B O 1
#

Nearest PDB structures (foldseek):
  4k00-assembly1_A  TM=8.926E-01  e=2.863E-10  Synechocystis sp. PCC 6803 substr. Kazusa
  5v10-assembly1_B-2  TM=9.086E-01  e=2.382E-08  Pseudomonas aeruginosa PAO1
  5v10-assembly1_A-2  TM=8.499E-01  e=3.507E-08  Pseudomonas aeruginosa PAO1
  5x04-assembly1_B  TM=7.974E-01  e=1.710E-08  Umbellularia californica
  2o5u-assembly1_B-2  TM=8.868E-01  e=5.457E-08  Pseudomonas aeruginosa

Foldseek 3Di:
DDDDDDDDDPDFLDKDKDAAAPVQADVVFWGDPVSVVVVVVVRVCVVCVVLVNNVVDDDFKDKDWPDKDKDFDAIDGHGFMKMKTWDWADDPFFWIKIKIWIAGPVPRHTGMIMIITMGMAGNVVGGGDGDDPVVVVSVVVSSVVSPPPPD/DDDDDDDDDPDFLDKDKDAAAPVQADVVFWGDPVSVVVVVVVRVCVVCVVLVNNVVDDDFKDKDWDDKDKDFDDIDGHGFMKMKTWDWADDPFFWIKIKIWIAGPVPRHTGMIMIITMGMAGNVVGGGDGDDPVVVVSVVVSSVVSPPPPD

InterPro domains:
  IPR029069 HotDog domain superfamily [SSF54637] (2-135)

Solvent-accessible surface area (backbone atoms only — not comparable to full-atom values): 16410 Å² total; per-residue (Å²): 128,85,75,86,80,82,86,76,72,94,61,64,50,44,73,49,77,49,69,38,44,77,88,46,32,47,93,91,37,38,50,42,76,33,47,52,46,46,50,54,51,50,52,51,51,53,47,31,50,76,66,67,52,46,81,66,49,56,84,47,32,36,76,44,65,44,30,39,39,35,41,44,68,45,86,51,39,60,72,38,44,31,33,44,35,33,26,78,43,79,52,73,64,33,29,30,34,40,34,38,42,31,25,33,60,85,80,64,46,57,28,30,39,36,42,36,34,36,30,29,29,28,60,76,78,66,41,78,31,65,57,51,66,72,55,66,60,41,50,57,56,43,50,56,60,55,47,73,72,82,115,127,86,74,88,80,81,86,76,72,94,59,63,50,45,72,50,77,48,69,39,43,76,88,45,31,48,94,91,38,39,50,42,77,32,47,53,48,47,51,53,51,49,52,52,50,52,48,29,52,74,66,67,50,46,82,66,49,57,83,48,32,38,76,41,67,44,31,39,39,34,42,45,68,45,86,50,37,59,68,39,44,31,33,42,34,33,25,77,43,80,52,74,65,35,28,28,33,40,35,39,42,32,26,34,61,85,80,62,47,56,28,30,40,36,40,38,34,37,32,28,29,27,58,76,79,66,42,78,30,64,56,51,65,72,55,66,61,42,51,57,57,43,51,56,60,52,47,72,71,84,117

Radius of gyration: 20.06 Å; Cα contacts (8 Å, |Δi|>4): 606; chains: 2; bounding box: 47×57×39 Å

Secondary structure (DSSP, 8-state):
-PPP-----S---EEEEEE--GGGB-TTSBBPHHHHHHHHHHHHHHHHHHHT-GGG-SSSEEEEEEEEEEEE-S--BTT-EEEEEEEEEE-SSSEEEEEEEEEETTT--EEEEEEEEEEEEETTTTEE-PPPHHHHHHHHHHHHHSS----/-PPP-----S---EEEEEEPPGGGB-TTSBBPHHHHHHHHHHHHHHHHHHHT-GGG-SSSEEEEEEEEEEEE-S--BTT-EEEEEEEEEE-SSSEEEEEEEEEETTT--EEEEEEEEEEEEETTTTEE-PPPHHHHHHHHHHHHHHS----

Organism: Geobacter metallireducens (strain ATCC 53774 / DSM 7210 / GS-15) (NCBI:txid269799)

pLDDT: mean 91.11, std 12.47, range [29.52, 98.94]